Protein AF-A0A2D4SEZ4-F1 (afdb_monomer_lite)

Secondary structure (DSSP, 8-state):
------------TTSPP-B-SEEEEEEE-TTHHHHHHHHHTT--TTS-EEEEEEE---TTS-TTHHHHHHTT-SS-EEE--TT-B-BTTEEEEPPTTSEEEEETTEEEEE-PPPBTTBSS-HHHHHHHHHHHHGGGEEEEE-S-SS-TTHHHHHHHHHTT-EEEEE-TTT-SS-HHHHHHHHH---SEEE-HHHHHHHHHHHHHTSPPSPPP----HHHHHHHHHHH--TTHHHHHHHHSEEEEEE-TTT--EEEEE--SSS-EEEETTS-EE-HHHHHHHHHHHHHHHHHHHHHHHHHHHHHHHHHHHHHHHH-TT----HHHHHHHHHHHHHHHHHHHHHHH---TT---PPP-------

pLDDT: mean 85.9, std 16.84, range [29.47, 98.75]

Sequence (362 aa):
MHCRGIFIVNRSTDEPPEQAAALAIIGGSAGALPAARQITRHLRPGMGLAVVIIAHLSSRSSSTLDKYVSRDSGLPAAFATDGQTLEADHIYIAPPDLHLLFDAGRIRLNSGPRINYSRPSIDVAMRSGAVHFGPRTVGILLSGMLDDGAAGVESIQACGGKTIIQDPEEAPYPAMPLSAINAITPDHVADVENIGALLLEIVEAFPAGPITVDVPQALQLEAALDRTLENAQSRLDQLGARTSLACPDCGGPLWEIPRDGENGYRCHIGHAYSASRLLESQWDEIEKSLWVALRSLEEKSRLLQRLAKEEASRRPNSPLTSFETKAREAEAHTQQLRTLLSKMVFEPGQEAEPPVQSPEST

Radius of gyration: 27.22 Å; chains: 1; bounding box: 67×63×106 Å

Structure (mmCIF, N/CA/C/O backbone):
data_AF-A0A2D4SEZ4-F1
#
_entry.id   AF-A0A2D4SEZ4-F1
#
loop_
_atom_site.group_PDB
_atom_site.id
_atom_site.type_symbol
_atom_site.label_atom_id
_atom_site.label_alt_id
_atom_site.label_comp_id
_atom_site.label_asym_id
_atom_site.label_entity_id
_atom_site.label_seq_id
_atom_site.pdbx_PDB_ins_code
_atom_site.Cartn_x
_atom_site.Cartn_y
_atom_site.Cartn_z
_atom_site.occupancy
_atom_site.B_iso_or_equiv
_atom_site.auth_seq_id
_atom_site.auth_comp_id
_atom_site.auth_asym_id
_atom_site.auth_atom_id
_atom_site.pdbx_PDB_model_num
ATOM 1 N N . MET A 1 1 ? -16.979 16.849 55.861 1.00 37.50 1 MET A N 1
ATOM 2 C CA . MET A 1 1 ? -16.157 16.923 54.636 1.00 37.50 1 MET A CA 1
ATOM 3 C C . MET A 1 1 ? -15.448 15.586 54.473 1.00 37.50 1 MET A C 1
ATOM 5 O O . MET A 1 1 ? -14.509 15.327 55.207 1.00 37.50 1 MET A O 1
ATOM 9 N N . HIS A 1 2 ? -15.965 14.697 53.622 1.00 33.34 2 HIS A N 1
ATOM 10 C CA . HIS A 1 2 ? -15.373 13.382 53.348 1.00 33.34 2 HIS A CA 1
ATOM 11 C C . HIS A 1 2 ? -14.837 13.392 51.913 1.00 33.34 2 HIS A C 1
ATOM 13 O O . HIS A 1 2 ? -15.619 13.318 50.967 1.00 33.34 2 HIS A O 1
ATOM 19 N N . CYS A 1 3 ? -13.517 13.515 51.757 1.00 29.67 3 CYS A N 1
ATOM 20 C CA . CYS A 1 3 ? -12.840 13.283 50.483 1.00 29.67 3 CYS A CA 1
ATOM 21 C C . CYS A 1 3 ? -12.896 11.787 50.160 1.00 29.67 3 CYS A C 1
ATOM 23 O O . CYS A 1 3 ? -12.277 10.979 50.851 1.00 29.67 3 CYS A O 1
ATOM 25 N N . ARG A 1 4 ? -13.629 11.414 49.108 1.00 36.25 4 ARG A N 1
ATOM 26 C CA . ARG A 1 4 ? -13.485 10.105 48.464 1.00 36.25 4 ARG A CA 1
ATOM 27 C C . ARG A 1 4 ? -12.267 10.173 47.548 1.00 36.25 4 ARG A C 1
ATOM 29 O O . ARG A 1 4 ? -12.301 10.859 46.532 1.00 36.25 4 ARG A O 1
ATOM 36 N N . GLY A 1 5 ? -11.190 9.507 47.955 1.00 30.61 5 GLY A N 1
ATOM 37 C CA . GLY A 1 5 ? -10.006 9.314 47.128 1.00 30.61 5 GLY A CA 1
ATOM 38 C C . GLY A 1 5 ? -10.343 8.467 45.904 1.00 30.61 5 GLY A C 1
ATOM 39 O O . GLY A 1 5 ? -10.950 7.404 46.022 1.00 30.61 5 GLY A O 1
ATOM 40 N N . ILE A 1 6 ? -9.959 8.969 44.735 1.00 36.16 6 ILE A N 1
ATOM 41 C CA . ILE A 1 6 ? -9.929 8.231 43.475 1.00 36.16 6 ILE A CA 1
ATOM 42 C C . ILE A 1 6 ? -8.825 7.177 43.614 1.00 36.16 6 ILE A C 1
ATOM 44 O O . ILE A 1 6 ? -7.654 7.521 43.768 1.00 36.16 6 ILE A O 1
ATOM 48 N N . PHE A 1 7 ? -9.197 5.898 43.610 1.00 30.50 7 PHE A N 1
ATOM 49 C CA . PHE A 1 7 ? -8.240 4.800 43.504 1.00 30.50 7 PHE A CA 1
ATOM 50 C C . PHE A 1 7 ? -7.709 4.768 42.068 1.00 30.50 7 PHE A C 1
ATOM 52 O O . PHE A 1 7 ? -8.388 4.299 41.159 1.00 30.50 7 PHE A O 1
ATOM 59 N N . ILE A 1 8 ? -6.495 5.277 41.866 1.00 37.44 8 ILE A N 1
ATOM 60 C CA . ILE A 1 8 ? -5.699 4.960 40.680 1.00 37.44 8 ILE A CA 1
ATOM 61 C C . ILE A 1 8 ? -5.154 3.552 40.915 1.00 37.44 8 ILE A C 1
ATOM 63 O O . ILE A 1 8 ? -4.276 3.348 41.753 1.00 37.44 8 ILE A O 1
ATOM 67 N N . VAL A 1 9 ? -5.723 2.564 40.228 1.00 38.91 9 VAL A N 1
ATOM 68 C CA . VAL A 1 9 ? -5.178 1.206 40.215 1.00 38.91 9 VAL A CA 1
ATOM 69 C C . VAL A 1 9 ? -3.931 1.243 39.331 1.00 38.91 9 VAL A C 1
ATOM 71 O O . VAL A 1 9 ? -4.036 1.323 38.111 1.00 38.91 9 VAL A O 1
ATOM 74 N N . ASN A 1 10 ? -2.746 1.239 39.943 1.00 34.53 10 ASN A N 1
ATOM 75 C CA . ASN A 1 10 ? -1.497 0.982 39.227 1.00 34.53 10 ASN A CA 1
ATOM 76 C C . ASN A 1 10 ? -1.553 -0.459 38.694 1.00 34.53 10 ASN A C 1
ATOM 78 O O . ASN A 1 10 ? -1.463 -1.395 39.490 1.00 34.53 10 ASN A O 1
ATOM 82 N N . ARG A 1 11 ? -1.719 -0.646 37.376 1.00 43.09 11 ARG A N 1
ATOM 83 C CA . ARG A 1 11 ? -1.526 -1.959 36.738 1.00 43.09 11 ARG A CA 1
ATOM 84 C C . ARG A 1 11 ? -0.065 -2.379 36.946 1.00 43.09 11 ARG A C 1
ATOM 86 O O . ARG A 1 11 ? 0.850 -1.605 36.669 1.00 43.09 11 ARG A O 1
ATOM 93 N N . SER A 1 12 ? 0.151 -3.576 37.488 1.00 37.88 12 SER A N 1
ATOM 94 C CA . SER A 1 12 ? 1.482 -4.168 37.644 1.00 37.88 12 SER A CA 1
ATOM 95 C C . SER A 1 12 ? 2.074 -4.513 36.280 1.00 37.88 12 SER A C 1
ATOM 97 O O . SER A 1 12 ? 1.371 -5.050 35.431 1.00 37.88 12 SER A O 1
ATOM 99 N N . THR A 1 13 ? 3.374 -4.294 36.098 1.00 47.44 13 THR A N 1
ATOM 100 C CA . THR A 1 13 ? 4.155 -4.578 34.877 1.00 47.44 13 THR A CA 1
ATOM 101 C C . THR A 1 13 ? 4.305 -6.072 34.523 1.00 47.44 13 THR A C 1
ATOM 103 O O . THR A 1 13 ? 5.152 -6.407 33.704 1.00 47.44 13 THR A O 1
ATOM 106 N N . ASP A 1 14 ? 3.518 -6.956 35.145 1.00 47.16 14 ASP A N 1
ATOM 107 C CA . ASP A 1 14 ? 3.587 -8.424 35.027 1.00 47.16 14 ASP A CA 1
ATOM 108 C C . ASP A 1 14 ? 2.326 -9.052 34.392 1.00 47.16 14 ASP A C 1
ATOM 110 O O . ASP A 1 14 ? 2.281 -10.267 34.192 1.00 47.16 14 ASP A O 1
ATOM 114 N N . GLU A 1 15 ? 1.291 -8.267 34.062 1.00 49.09 15 GLU A N 1
ATOM 115 C CA . GLU A 1 15 ? 0.165 -8.785 33.273 1.00 49.09 15 GLU A CA 1
ATOM 116 C C . GLU A 1 15 ? 0.558 -8.867 31.787 1.00 49.09 15 GLU A C 1
ATOM 118 O O . GLU A 1 15 ? 1.164 -7.925 31.266 1.00 49.09 15 GLU A O 1
ATOM 123 N N . PRO A 1 16 ? 0.250 -9.980 31.088 1.00 55.19 16 PRO A N 1
ATOM 124 C CA . PRO A 1 16 ? 0.534 -10.096 29.664 1.00 55.19 16 PRO A CA 1
ATOM 125 C C . PRO A 1 16 ? -0.173 -8.964 28.905 1.00 55.19 16 PRO A C 1
ATOM 127 O O . PRO A 1 16 ? -1.295 -8.604 29.274 1.00 55.19 16 PRO A O 1
ATOM 130 N N . PRO A 1 17 ? 0.458 -8.402 27.861 1.00 64.38 17 PRO A N 1
ATOM 131 C CA . PRO A 1 17 ? -0.086 -7.246 27.168 1.00 64.38 17 PRO A CA 1
ATOM 132 C C . PRO A 1 17 ? -1.493 -7.535 26.637 1.00 64.38 17 PRO A C 1
ATOM 134 O O . PRO A 1 17 ? -1.744 -8.574 26.018 1.00 64.38 17 PRO A O 1
ATOM 137 N N . GLU A 1 18 ? -2.412 -6.610 26.912 1.00 82.50 18 GLU A N 1
ATOM 138 C CA . GLU A 1 18 ? -3.811 -6.703 26.506 1.00 82.50 18 GLU A CA 1
ATOM 139 C C . GLU A 1 18 ? -3.891 -6.605 24.976 1.00 82.50 18 GLU A C 1
ATOM 141 O O . GLU A 1 18 ? -3.503 -5.600 24.378 1.00 82.50 18 GLU A O 1
ATOM 146 N N . GLN A 1 19 ? -4.346 -7.677 24.327 1.00 85.06 19 GLN A N 1
ATOM 147 C CA . GLN A 1 19 ? -4.483 -7.719 22.874 1.00 85.06 19 GLN A CA 1
ATOM 148 C C . GLN A 1 19 ? -5.571 -6.740 22.418 1.00 85.06 19 GLN A C 1
ATOM 150 O O . GLN A 1 19 ? -6.635 -6.656 23.032 1.00 85.06 19 GLN A O 1
ATOM 155 N N . ALA A 1 20 ? -5.316 -6.017 21.328 1.00 87.69 20 ALA A N 1
ATOM 156 C CA . ALA A 1 20 ? -6.253 -5.034 20.805 1.00 87.69 20 ALA A CA 1
ATOM 157 C C . ALA A 1 20 ? -7.590 -5.679 20.416 1.00 87.69 20 ALA A C 1
ATOM 159 O O . ALA A 1 20 ? -7.634 -6.680 19.697 1.00 87.69 20 ALA A O 1
ATOM 160 N N . ALA A 1 21 ? -8.689 -5.076 20.867 1.00 88.25 21 ALA A N 1
ATOM 161 C CA . ALA A 1 21 ? -10.039 -5.505 20.525 1.00 88.25 21 ALA A CA 1
ATOM 162 C C . ALA A 1 21 ? -10.494 -4.944 19.171 1.00 88.25 21 ALA A C 1
ATOM 164 O O . ALA A 1 21 ? -11.387 -5.525 18.552 1.00 88.25 21 ALA A O 1
ATOM 165 N N . ALA A 1 22 ? -9.893 -3.833 18.735 1.00 93.88 22 ALA A N 1
ATOM 166 C CA . ALA A 1 22 ? -10.179 -3.137 17.488 1.00 93.88 22 ALA A CA 1
ATOM 167 C C . ALA A 1 22 ? -8.904 -2.595 16.828 1.00 93.88 22 ALA A C 1
ATOM 169 O O . ALA A 1 22 ? -7.868 -2.436 17.480 1.00 93.88 22 ALA A O 1
ATOM 170 N N . LEU A 1 23 ? -9.003 -2.279 15.537 1.00 96.69 23 LEU A N 1
ATOM 171 C CA . LEU A 1 23 ? -7.877 -1.865 14.710 1.00 96.69 23 LEU A CA 1
ATOM 172 C C . LEU A 1 23 ? -8.246 -0.660 13.837 1.00 96.69 23 LEU A C 1
ATOM 174 O O . LEU A 1 23 ? -9.205 -0.713 13.073 1.00 96.69 23 LEU A O 1
ATOM 178 N N . ALA A 1 24 ? -7.446 0.402 13.899 1.00 98.25 24 ALA A N 1
ATOM 179 C CA . ALA A 1 24 ? -7.474 1.493 12.930 1.00 98.25 24 ALA A CA 1
ATOM 180 C C . ALA A 1 24 ? -6.219 1.446 12.055 1.00 98.25 24 ALA A C 1
ATOM 182 O O . ALA A 1 24 ? -5.106 1.364 12.570 1.00 98.25 24 ALA A O 1
ATOM 183 N N . ILE A 1 25 ? -6.386 1.516 10.738 1.00 98.62 25 ILE A N 1
ATOM 184 C CA . ILE A 1 25 ? -5.291 1.496 9.766 1.00 98.62 25 ILE A CA 1
ATOM 185 C C . ILE A 1 25 ? -5.296 2.828 9.030 1.00 98.62 25 ILE A C 1
ATOM 187 O O . ILE A 1 25 ? -6.217 3.114 8.275 1.00 98.62 25 ILE A O 1
ATOM 191 N N . ILE A 1 26 ? -4.261 3.631 9.252 1.00 98.44 26 ILE A N 1
ATOM 192 C CA . ILE A 1 26 ? -4.032 4.917 8.602 1.00 98.44 26 ILE A CA 1
ATOM 193 C C . ILE A 1 26 ? -3.043 4.699 7.458 1.00 98.44 26 ILE A C 1
ATOM 195 O O . ILE A 1 26 ? -1.862 4.442 7.693 1.00 98.44 26 ILE A O 1
ATOM 199 N N . GLY A 1 27 ? -3.526 4.790 6.224 1.00 97.50 27 GLY A N 1
ATOM 200 C CA . GLY A 1 27 ? -2.729 4.696 5.007 1.00 97.50 27 GLY A CA 1
ATOM 201 C C . GLY A 1 27 ? -2.522 6.057 4.354 1.00 97.50 27 GLY A C 1
ATOM 202 O O . GLY A 1 27 ? -3.434 6.879 4.325 1.00 97.50 27 GLY A O 1
ATOM 203 N N . GLY A 1 28 ? -1.336 6.298 3.805 1.00 95.12 28 GLY A N 1
ATOM 204 C CA . GLY A 1 28 ? -1.105 7.440 2.926 1.00 95.12 28 GLY A CA 1
ATOM 205 C C . GLY A 1 28 ? 0.310 7.491 2.353 1.00 95.12 28 GLY A C 1
ATOM 206 O O . GLY A 1 28 ? 1.155 6.638 2.628 1.00 95.12 28 GLY A O 1
ATOM 207 N N . SER A 1 29 ? 0.591 8.512 1.550 1.00 91.31 29 SER A N 1
ATOM 208 C CA . SER A 1 29 ? 1.880 8.669 0.869 1.00 91.31 29 SER A CA 1
ATOM 209 C C . SER A 1 29 ? 2.375 10.114 0.994 1.00 91.31 29 SER A C 1
ATOM 211 O O . SER A 1 29 ? 2.558 10.622 2.106 1.00 91.31 29 SER A O 1
ATOM 213 N N . ALA A 1 30 ? 2.613 10.796 -0.125 1.00 88.12 30 ALA A N 1
ATOM 214 C CA . ALA A 1 30 ? 2.992 12.199 -0.146 1.00 88.12 30 ALA A CA 1
ATOM 215 C C . ALA A 1 30 ? 1.970 13.064 0.621 1.00 88.12 30 ALA A C 1
ATOM 217 O O . ALA A 1 30 ? 0.777 13.063 0.328 1.00 88.12 30 ALA A O 1
ATOM 218 N N . GLY A 1 31 ? 2.449 13.790 1.636 1.00 88.56 31 GLY A N 1
ATOM 219 C CA . GLY A 1 31 ? 1.624 14.662 2.480 1.00 88.56 31 GLY A CA 1
ATOM 220 C C . GLY A 1 31 ? 0.875 13.980 3.634 1.00 88.56 31 GLY A C 1
ATOM 221 O O . GLY A 1 31 ? 0.345 14.686 4.485 1.00 88.56 31 GLY A O 1
ATOM 222 N N . ALA A 1 32 ? 0.882 12.646 3.742 1.00 92.88 32 ALA A N 1
ATOM 223 C CA . ALA A 1 32 ? 0.082 11.935 4.748 1.00 92.88 32 ALA A CA 1
ATOM 224 C C . ALA A 1 32 ? 0.605 12.047 6.184 1.00 92.88 32 ALA A C 1
ATOM 226 O O . ALA A 1 32 ? -0.167 12.015 7.138 1.00 92.88 32 ALA A O 1
ATOM 227 N N . LEU A 1 33 ? 1.923 12.138 6.375 1.00 91.81 33 LEU A N 1
ATOM 228 C CA . LEU A 1 33 ? 2.512 12.015 7.709 1.00 91.81 33 LEU A CA 1
ATOM 229 C C . LEU A 1 33 ? 2.088 13.134 8.691 1.00 91.81 33 LEU A C 1
ATOM 231 O O . LEU A 1 33 ? 1.741 12.811 9.831 1.00 91.81 33 LEU A O 1
ATOM 235 N N . PRO A 1 34 ? 2.083 14.428 8.309 1.00 92.56 34 PRO A N 1
ATOM 236 C CA . PRO A 1 34 ? 1.537 15.480 9.166 1.00 92.56 34 PRO A CA 1
ATOM 237 C C . PRO A 1 34 ? 0.073 15.229 9.551 1.00 92.56 34 PRO A C 1
ATOM 239 O O . PRO A 1 34 ? -0.283 15.404 10.717 1.00 92.56 34 PRO A O 1
ATOM 242 N N . ALA A 1 35 ? -0.737 14.750 8.602 1.00 94.69 35 ALA A N 1
ATOM 243 C CA . ALA A 1 35 ? -2.143 14.433 8.819 1.00 94.69 35 ALA A CA 1
ATOM 244 C C . ALA A 1 35 ? -2.332 13.257 9.788 1.00 94.69 35 ALA A C 1
ATOM 246 O O . ALA A 1 35 ? -3.038 13.381 10.789 1.00 94.69 35 ALA A O 1
ATOM 247 N N . ALA A 1 36 ? -1.607 12.154 9.579 1.00 95.12 36 ALA A N 1
ATOM 248 C CA . ALA A 1 36 ? -1.601 11.010 10.489 1.00 95.12 36 ALA A CA 1
ATOM 249 C C . ALA A 1 36 ? -1.221 11.434 11.916 1.00 95.12 36 ALA A C 1
ATOM 251 O O . ALA A 1 36 ? -1.881 11.057 12.884 1.00 95.12 36 ALA A O 1
ATOM 252 N N . ARG A 1 37 ? -0.200 12.289 12.062 1.00 93.75 37 ARG A N 1
ATOM 253 C CA . ARG A 1 37 ? 0.194 12.820 13.372 1.00 93.75 37 ARG A CA 1
ATOM 254 C C . ARG A 1 37 ? -0.916 13.651 14.014 1.00 93.75 37 ARG A C 1
ATOM 256 O O . ARG A 1 37 ? -1.159 13.490 15.207 1.00 93.75 37 ARG A O 1
ATOM 263 N N . GLN A 1 38 ? -1.601 14.508 13.259 1.00 94.94 38 GLN A N 1
ATOM 264 C CA . GLN A 1 38 ? -2.725 15.299 13.769 1.00 94.94 38 GLN A CA 1
ATOM 265 C C . GLN A 1 38 ? -3.876 14.418 14.268 1.00 94.94 38 GLN A C 1
ATOM 267 O O . GLN A 1 38 ? -4.396 14.661 15.357 1.00 94.94 38 GLN A O 1
ATOM 272 N N . ILE A 1 39 ? -4.200 13.349 13.542 1.00 96.00 39 ILE A N 1
ATOM 273 C CA . ILE A 1 39 ? -5.202 12.358 13.954 1.00 96.00 39 ILE A CA 1
ATOM 274 C C . ILE A 1 39 ? -4.784 11.701 15.276 1.00 96.00 39 ILE A C 1
ATOM 276 O O . ILE A 1 39 ? -5.560 11.686 16.232 1.00 96.00 39 ILE A O 1
ATOM 280 N N . THR A 1 40 ? -3.527 11.250 15.386 1.00 95.12 40 THR A N 1
ATOM 281 C CA . THR A 1 40 ? -3.036 10.529 16.579 1.00 95.12 40 THR A CA 1
ATOM 282 C C . THR A 1 40 ? -3.039 11.346 17.878 1.00 95.12 40 THR A C 1
ATOM 284 O O . THR A 1 40 ? -2.986 10.764 18.962 1.00 95.12 40 THR A O 1
ATOM 287 N N . ARG A 1 41 ? -3.149 12.681 17.802 1.00 94.88 41 ARG A N 1
ATOM 288 C CA . ARG A 1 41 ? -3.287 13.567 18.977 1.00 94.88 41 ARG A CA 1
ATOM 289 C C . ARG A 1 41 ? -4.591 13.356 19.749 1.00 94.88 41 ARG A C 1
ATOM 291 O O . ARG A 1 41 ? -4.654 13.698 20.923 1.00 94.88 41 ARG A O 1
ATOM 298 N N . HIS A 1 42 ? -5.616 12.811 19.098 1.00 94.38 42 HIS A N 1
ATOM 299 C CA . HIS A 1 42 ? -6.923 12.553 19.709 1.00 94.38 42 HIS A CA 1
ATOM 300 C C . HIS A 1 42 ? -6.976 11.216 20.461 1.00 94.38 42 HIS A C 1
ATOM 302 O O . HIS A 1 42 ? -7.904 10.970 21.231 1.00 94.38 42 HIS A O 1
ATOM 308 N N . LEU A 1 43 ? -5.991 10.343 20.240 1.00 94.38 43 LEU A N 1
ATOM 309 C CA . LEU A 1 43 ? -5.941 9.025 20.861 1.00 94.38 43 LEU A CA 1
ATOM 310 C C . LEU A 1 43 ? -5.664 9.146 22.359 1.00 94.38 43 LEU A C 1
ATOM 312 O O . LEU A 1 43 ? -4.974 10.063 22.798 1.00 94.38 43 LEU A O 1
ATOM 316 N N . ARG A 1 44 ? -6.187 8.206 23.146 1.00 93.19 44 ARG A N 1
ATOM 317 C CA . ARG A 1 44 ? -6.030 8.168 24.604 1.00 93.19 44 ARG A CA 1
ATOM 318 C C . ARG A 1 44 ? -5.977 6.720 25.101 1.00 93.19 44 ARG A C 1
ATOM 320 O O . ARG A 1 44 ? -6.578 5.863 24.459 1.00 93.19 44 ARG A O 1
ATOM 327 N N . PRO A 1 45 ? -5.311 6.429 26.230 1.00 92.06 45 PRO A N 1
ATOM 328 C CA . PRO A 1 45 ? -5.316 5.086 26.806 1.00 92.06 45 PRO A CA 1
ATOM 329 C C . PRO A 1 45 ? -6.720 4.623 27.223 1.00 92.06 45 PRO A C 1
ATOM 331 O O . PRO A 1 45 ? -7.571 5.444 27.579 1.00 92.06 45 PRO A O 1
ATOM 334 N N . GLY A 1 46 ? -6.937 3.308 27.254 1.00 90.19 46 GLY A N 1
ATOM 335 C CA . GLY A 1 46 ? -8.192 2.672 27.654 1.00 90.19 46 GLY A CA 1
ATOM 336 C C . GLY A 1 46 ? -9.219 2.533 26.530 1.00 90.19 46 GLY A C 1
ATOM 337 O O . GLY A 1 46 ? -10.393 2.316 26.822 1.00 90.19 46 GLY A O 1
ATOM 338 N N . MET A 1 47 ? -8.811 2.674 25.266 1.00 90.00 47 MET A N 1
ATOM 339 C CA . MET A 1 47 ? -9.699 2.525 24.109 1.00 90.00 47 MET A CA 1
ATOM 340 C C . MET A 1 47 ? -9.796 1.075 23.627 1.00 90.00 47 MET A C 1
ATOM 342 O O . MET A 1 47 ? -10.730 0.737 22.903 1.00 90.00 47 MET A O 1
ATOM 346 N N . GLY A 1 48 ? -8.824 0.221 23.970 1.00 91.69 48 GLY A N 1
ATOM 347 C CA . GLY A 1 48 ? -8.761 -1.140 23.423 1.00 91.69 48 GLY A CA 1
ATOM 348 C C . GLY A 1 48 ? -8.410 -1.174 21.927 1.00 91.69 48 GLY A C 1
ATOM 349 O O . GLY A 1 48 ? -8.595 -2.204 21.273 1.00 91.69 48 GLY A O 1
ATOM 350 N N . LEU A 1 49 ? -7.933 -0.049 21.381 1.00 94.94 49 LEU A N 1
ATOM 351 C CA . LEU A 1 49 ? -7.660 0.178 19.962 1.00 94.94 49 LEU A CA 1
ATOM 352 C C . LEU A 1 49 ? -6.159 0.082 19.688 1.00 94.94 49 LEU A C 1
ATOM 354 O O . LEU A 1 49 ? -5.377 0.778 20.331 1.00 94.94 49 LEU A O 1
ATOM 358 N N . ALA A 1 50 ? -5.767 -0.696 18.683 1.00 96.81 50 ALA A N 1
ATOM 359 C CA . ALA A 1 50 ? -4.462 -0.538 18.048 1.00 96.81 50 ALA A CA 1
ATOM 360 C C . ALA A 1 50 ? -4.580 0.370 16.823 1.00 96.81 50 ALA A C 1
ATOM 362 O O . ALA A 1 50 ? -5.525 0.254 16.041 1.00 96.81 50 ALA A O 1
ATOM 363 N N . VAL A 1 51 ? -3.597 1.243 16.624 1.00 97.94 51 VAL A N 1
ATOM 364 C CA . VAL A 1 51 ? -3.498 2.089 15.432 1.00 97.94 51 VAL A CA 1
ATOM 365 C C . VAL A 1 51 ? -2.279 1.671 14.629 1.00 97.94 51 VAL A C 1
ATOM 367 O O . VAL A 1 51 ? -1.195 1.503 15.176 1.00 97.94 51 VAL A O 1
ATOM 370 N N . VAL A 1 52 ? -2.434 1.510 13.322 1.00 97.94 52 VAL A N 1
ATOM 371 C CA . VAL A 1 52 ? -1.353 1.123 12.417 1.00 97.94 52 VAL A CA 1
ATOM 372 C C . VAL A 1 52 ? -1.207 2.172 11.333 1.00 97.94 52 VAL A C 1
ATOM 374 O O . VAL A 1 52 ? -2.173 2.498 10.657 1.00 97.94 52 VAL A O 1
ATOM 377 N N . ILE A 1 53 ? -0.001 2.703 11.163 1.00 97.00 53 ILE A N 1
ATOM 378 C CA . ILE A 1 53 ? 0.328 3.719 10.168 1.00 97.00 53 ILE A CA 1
ATOM 379 C C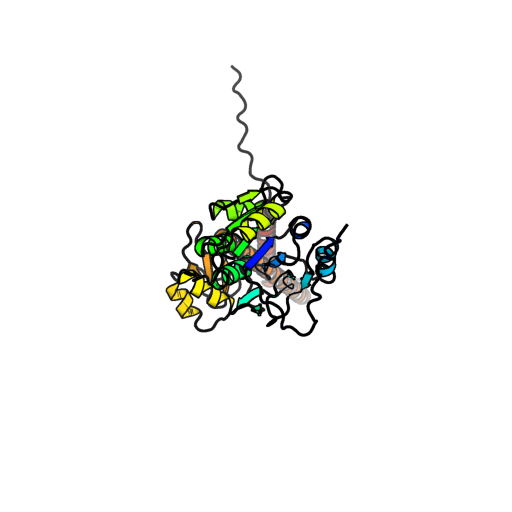 . ILE A 1 53 ? 1.157 3.073 9.060 1.00 97.00 53 ILE A C 1
ATOM 381 O O . ILE A 1 53 ? 2.261 2.572 9.297 1.00 97.00 53 ILE A O 1
ATOM 385 N N . ILE A 1 54 ? 0.632 3.131 7.841 1.00 95.31 54 ILE A N 1
ATOM 386 C CA . ILE A 1 54 ? 1.306 2.723 6.614 1.00 95.31 54 ILE A CA 1
ATOM 387 C C . ILE A 1 54 ? 1.585 3.983 5.797 1.00 95.31 54 ILE A C 1
ATOM 389 O O . ILE A 1 54 ? 0.669 4.601 5.262 1.00 95.31 54 ILE A O 1
ATOM 393 N N . ALA A 1 55 ? 2.857 4.368 5.710 1.00 89.69 55 ALA A N 1
ATOM 394 C CA . ALA A 1 55 ? 3.289 5.511 4.917 1.00 89.69 55 ALA A CA 1
ATOM 395 C C . ALA A 1 55 ? 4.347 5.085 3.895 1.00 89.69 55 ALA A C 1
ATOM 397 O O . ALA A 1 55 ? 5.311 4.397 4.246 1.00 89.69 55 ALA A O 1
ATOM 398 N N . HIS A 1 56 ? 4.209 5.520 2.640 1.00 85.62 56 HIS A N 1
ATOM 399 C CA . HIS A 1 56 ? 5.254 5.331 1.625 1.00 85.62 56 HIS A CA 1
ATOM 400 C C . HIS A 1 56 ? 6.422 6.285 1.890 1.00 85.62 56 HIS A C 1
ATOM 402 O O . HIS A 1 56 ? 6.454 7.429 1.440 1.00 85.62 56 HIS A O 1
ATOM 408 N N . LEU A 1 57 ? 7.389 5.821 2.672 1.00 71.44 57 LEU A N 1
ATOM 409 C CA . LEU A 1 57 ? 8.543 6.616 3.081 1.00 71.44 57 LEU A CA 1
ATOM 410 C C . LEU A 1 57 ? 9.766 6.273 2.238 1.00 71.44 57 LEU A C 1
ATOM 412 O O . LEU A 1 57 ? 10.027 5.112 1.924 1.00 71.44 57 LEU A O 1
ATOM 416 N N . SER A 1 58 ? 10.600 7.277 1.961 1.00 64.38 58 SER A N 1
ATOM 417 C CA . SER A 1 58 ? 11.944 7.009 1.448 1.00 64.38 58 SER A CA 1
ATOM 418 C C . SER A 1 58 ? 12.774 6.291 2.524 1.00 64.38 58 SER A C 1
ATOM 420 O O . SER A 1 58 ? 12.746 6.668 3.700 1.00 64.38 58 SER A O 1
ATOM 422 N N . SER A 1 59 ? 13.564 5.288 2.135 1.00 55.19 59 SER A N 1
ATOM 423 C CA . SER A 1 59 ? 14.369 4.451 3.048 1.00 55.19 59 SER A CA 1
ATOM 424 C C . SER A 1 59 ? 15.360 5.223 3.936 1.00 55.19 59 SER A C 1
ATOM 426 O O . SER A 1 59 ? 15.872 4.678 4.909 1.00 55.19 59 SER A O 1
ATOM 428 N N . ARG A 1 60 ? 15.620 6.504 3.636 1.00 53.53 60 ARG A N 1
ATOM 429 C CA . ARG A 1 60 ? 16.502 7.400 4.404 1.00 53.53 60 ARG A CA 1
ATOM 430 C C . ARG A 1 60 ? 15.795 8.193 5.511 1.00 53.53 60 ARG A C 1
ATOM 432 O O . ARG A 1 60 ? 16.475 8.829 6.307 1.00 53.53 60 ARG A O 1
ATOM 439 N N . SER A 1 61 ? 14.463 8.178 5.560 1.00 57.03 61 SER A N 1
ATOM 440 C CA . SER A 1 61 ? 13.652 9.044 6.438 1.00 57.03 61 SER A CA 1
ATOM 441 C C . SER A 1 61 ? 13.091 8.354 7.692 1.00 57.03 61 SER A C 1
ATOM 443 O O . SER A 1 61 ? 12.360 8.973 8.458 1.00 57.03 61 SER A O 1
ATOM 445 N N . SER A 1 62 ? 13.429 7.081 7.926 1.00 60.78 62 SER A N 1
ATOM 446 C CA . SER A 1 62 ? 12.677 6.210 8.838 1.00 60.78 62 SER A CA 1
ATOM 447 C C . SER A 1 62 ? 13.109 6.227 10.310 1.00 60.78 62 SER A C 1
ATOM 449 O O . SER A 1 62 ? 12.276 5.971 11.166 1.00 60.78 62 SER A O 1
ATOM 451 N N . SER A 1 63 ? 14.359 6.536 10.669 1.00 65.69 63 SER A N 1
ATOM 452 C CA . SER A 1 63 ? 14.883 6.192 12.012 1.00 65.69 63 SER A CA 1
ATOM 453 C C . SER A 1 63 ? 14.321 6.989 13.202 1.00 65.69 63 SER A C 1
ATOM 455 O O . SER A 1 63 ? 14.650 6.680 14.348 1.00 65.69 63 SER A O 1
ATOM 457 N N . THR A 1 64 ? 13.512 8.023 12.962 1.00 80.62 64 THR A N 1
ATOM 458 C CA . THR A 1 64 ? 12.932 8.878 14.015 1.00 80.62 64 THR A CA 1
ATOM 459 C C . THR A 1 64 ? 11.430 9.095 13.867 1.00 80.62 64 THR A C 1
ATOM 461 O O . THR A 1 64 ? 10.858 9.949 14.551 1.00 80.62 64 THR A O 1
ATOM 464 N N . LEU A 1 65 ? 10.783 8.355 12.967 1.00 85.19 65 LEU A N 1
ATOM 465 C CA . LEU A 1 65 ? 9.374 8.558 12.664 1.00 85.19 65 LEU A CA 1
ATOM 466 C C . LEU A 1 65 ? 8.458 8.178 13.832 1.00 85.19 65 LEU A C 1
ATOM 468 O O . LEU A 1 65 ? 7.531 8.910 14.168 1.00 85.19 65 LEU A O 1
ATOM 472 N N . ASP A 1 66 ? 8.769 7.065 14.480 1.00 84.50 66 ASP A N 1
ATOM 473 C CA . ASP A 1 66 ? 8.178 6.616 15.738 1.00 84.50 66 ASP A CA 1
ATOM 474 C C . ASP A 1 66 ? 8.205 7.717 16.807 1.00 84.50 66 ASP A C 1
ATOM 476 O O . ASP A 1 66 ? 7.183 8.022 17.421 1.00 84.50 66 ASP A O 1
ATOM 480 N N . LYS A 1 67 ? 9.343 8.401 16.964 1.00 87.81 67 LYS A N 1
ATOM 481 C CA . LYS A 1 67 ? 9.500 9.527 17.897 1.00 87.81 67 LYS A CA 1
ATOM 482 C C . LYS A 1 67 ? 8.704 10.752 17.458 1.00 87.81 67 LYS A C 1
ATOM 484 O O . LYS A 1 67 ? 8.161 11.460 18.301 1.00 87.81 67 LYS A O 1
ATOM 489 N N . TYR A 1 68 ? 8.648 11.022 16.154 1.00 88.75 68 TYR A N 1
ATOM 490 C CA . TYR A 1 68 ? 7.885 12.138 15.597 1.00 88.75 68 TYR A CA 1
ATOM 491 C C . TYR A 1 68 ? 6.381 11.988 15.861 1.00 88.75 68 TYR A C 1
ATOM 493 O O . TYR A 1 68 ? 5.743 12.955 16.290 1.00 88.75 68 TYR A O 1
ATOM 501 N N . VAL A 1 69 ? 5.842 10.782 15.657 1.00 89.25 69 VAL A N 1
ATOM 502 C CA . VAL A 1 69 ? 4.441 10.450 15.950 1.00 89.25 69 VAL A CA 1
ATOM 503 C C . VAL A 1 69 ? 4.202 10.448 17.463 1.00 89.25 69 VAL A C 1
ATOM 505 O O . VAL A 1 69 ? 3.334 11.184 17.926 1.00 89.25 69 VAL A O 1
ATOM 508 N N . SER A 1 70 ? 5.048 9.750 18.235 1.00 88.50 70 SER A N 1
ATOM 509 C CA . SER A 1 70 ? 4.921 9.622 19.700 1.00 88.50 70 SER A CA 1
ATOM 510 C C . SER A 1 70 ? 4.897 10.954 20.451 1.00 88.50 70 SER A C 1
ATOM 512 O O . SER A 1 70 ? 4.318 11.047 21.526 1.00 88.50 70 SER A O 1
ATOM 514 N N . ARG A 1 71 ? 5.582 11.988 19.941 1.00 87.06 71 ARG A N 1
ATOM 515 C CA . ARG A 1 71 ? 5.796 13.245 20.679 1.00 87.06 71 ARG A CA 1
ATOM 516 C C . ARG A 1 71 ? 4.499 13.970 21.046 1.00 87.06 71 ARG A C 1
ATOM 518 O O . ARG A 1 71 ? 4.462 14.616 22.089 1.00 87.06 71 ARG A O 1
ATOM 525 N N . ASP A 1 72 ? 3.485 13.882 20.189 1.00 83.25 72 ASP A N 1
ATOM 526 C CA . ASP A 1 72 ? 2.211 14.584 20.380 1.00 83.25 72 ASP A CA 1
ATOM 527 C C . ASP A 1 72 ? 1.010 13.623 20.416 1.00 83.25 72 ASP A C 1
ATOM 529 O O . ASP A 1 72 ? -0.118 14.082 20.572 1.00 83.25 72 ASP A O 1
ATOM 533 N N . SER A 1 73 ? 1.211 12.314 20.254 1.00 88.31 73 SER A N 1
ATOM 534 C CA . SER A 1 73 ? 0.130 11.335 20.366 1.00 88.31 73 SER A CA 1
ATOM 535 C C . SER A 1 73 ? -0.191 11.035 21.828 1.00 88.31 73 SER A C 1
ATOM 537 O O . SER A 1 73 ? 0.681 11.076 22.696 1.00 88.31 73 SER A O 1
ATOM 539 N N . GLY A 1 74 ? -1.442 10.669 22.115 1.00 86.38 74 GLY A N 1
ATOM 540 C CA . GLY A 1 74 ? -1.804 10.180 23.451 1.00 86.38 74 GLY A CA 1
ATOM 541 C C . GLY A 1 74 ? -1.431 8.716 23.710 1.00 86.38 74 GLY A C 1
ATOM 542 O O . GLY A 1 74 ? -1.678 8.223 24.807 1.00 86.38 74 GLY A O 1
ATOM 543 N N . LEU A 1 75 ? -0.831 8.034 22.725 1.00 94.06 75 LEU A N 1
ATOM 544 C CA . LEU A 1 75 ? -0.394 6.634 22.778 1.00 94.06 75 LEU A CA 1
ATOM 545 C C . LEU A 1 75 ? 1.074 6.494 22.329 1.00 94.06 75 LEU A C 1
ATOM 547 O O . LEU A 1 75 ? 1.517 7.286 21.492 1.00 94.06 75 LEU A O 1
ATOM 551 N N . PRO A 1 76 ? 1.829 5.497 22.827 1.00 94.38 76 PRO A N 1
ATOM 552 C CA . PRO A 1 76 ? 3.188 5.219 22.362 1.00 94.38 76 PRO A CA 1
ATOM 553 C C . PRO A 1 76 ? 3.204 4.742 20.902 1.00 94.38 76 PRO A C 1
ATOM 555 O O . PRO A 1 76 ? 2.371 3.924 20.509 1.00 94.38 76 PRO A O 1
ATOM 558 N N . ALA A 1 77 ? 4.176 5.214 20.111 1.00 95.06 77 ALA A N 1
ATOM 559 C CA . ALA A 1 77 ? 4.395 4.755 18.741 1.00 95.06 77 ALA A CA 1
ATOM 560 C C . ALA A 1 77 ? 5.744 4.046 18.568 1.00 95.06 77 ALA A C 1
ATOM 562 O O . ALA A 1 77 ? 6.770 4.512 19.065 1.00 95.06 77 ALA A O 1
ATOM 563 N N . ALA A 1 78 ? 5.750 2.945 17.818 1.00 94.44 78 ALA A N 1
ATOM 564 C CA . ALA A 1 78 ? 6.953 2.182 17.494 1.00 94.44 78 ALA A CA 1
ATOM 565 C C . ALA A 1 78 ? 6.874 1.570 16.090 1.00 94.44 78 ALA A C 1
ATOM 567 O O . ALA A 1 78 ? 5.790 1.341 15.551 1.00 94.44 78 ALA A O 1
ATOM 568 N N . PHE A 1 79 ? 8.027 1.259 15.496 1.00 94.44 79 PHE A N 1
ATOM 569 C CA . PHE A 1 79 ? 8.045 0.412 14.305 1.00 94.44 79 PHE A CA 1
ATOM 570 C C . PHE A 1 79 ? 7.556 -0.994 14.636 1.00 94.44 79 PHE A C 1
ATOM 572 O O . PHE A 1 79 ? 7.894 -1.560 15.678 1.00 94.44 79 PHE A O 1
ATOM 579 N N . ALA A 1 80 ? 6.763 -1.560 13.733 1.00 95.31 80 ALA A N 1
ATOM 580 C CA . ALA A 1 80 ? 6.285 -2.917 13.884 1.00 95.31 80 ALA A CA 1
ATOM 581 C C . ALA A 1 80 ? 7.430 -3.936 13.788 1.00 95.31 80 ALA A C 1
ATOM 583 O O . ALA A 1 80 ? 8.337 -3.787 12.967 1.00 95.31 80 ALA A O 1
ATOM 584 N N . THR A 1 81 ? 7.341 -4.998 14.588 1.00 95.69 81 THR A N 1
ATOM 585 C CA . THR A 1 81 ? 8.247 -6.156 14.550 1.00 95.69 81 THR A CA 1
ATOM 586 C C . THR A 1 81 ? 7.459 -7.412 14.183 1.00 95.69 81 THR A C 1
ATOM 588 O O . THR A 1 81 ? 6.321 -7.577 14.623 1.00 95.69 81 THR A O 1
ATOM 591 N N . ASP A 1 82 ? 8.040 -8.307 13.377 1.00 96.56 82 ASP A N 1
ATOM 592 C CA . ASP A 1 82 ? 7.365 -9.553 12.986 1.00 96.56 82 ASP A CA 1
ATOM 593 C C . ASP A 1 82 ? 7.053 -10.430 14.206 1.00 96.56 82 ASP A C 1
ATOM 595 O O . ASP A 1 82 ? 7.882 -10.613 15.098 1.00 96.56 82 ASP A O 1
ATOM 599 N N . GLY A 1 83 ? 5.841 -10.980 14.235 1.00 94.81 83 GLY A N 1
ATOM 600 C CA . GLY A 1 83 ? 5.370 -11.907 15.259 1.00 94.81 83 GLY A CA 1
ATOM 601 C C . GLY A 1 83 ? 4.930 -11.253 16.569 1.00 94.81 83 GLY A C 1
ATOM 602 O O . GLY A 1 83 ? 4.396 -11.961 17.433 1.00 94.81 83 GLY A O 1
ATOM 603 N N . GLN A 1 84 ? 5.106 -9.938 16.731 1.00 95.00 84 GLN A N 1
ATOM 604 C CA . GLN A 1 84 ? 4.696 -9.251 17.954 1.00 95.00 84 GLN A CA 1
ATOM 605 C C . GLN A 1 84 ? 3.170 -9.232 18.101 1.00 95.00 84 GLN A C 1
ATOM 607 O O . GLN A 1 84 ? 2.425 -9.225 17.114 1.00 95.00 84 GLN A O 1
ATOM 612 N N . THR A 1 85 ? 2.706 -9.245 19.348 1.00 95.75 85 THR A N 1
ATOM 613 C CA . THR A 1 85 ? 1.284 -9.086 19.661 1.00 95.75 85 THR A CA 1
ATOM 614 C C . THR A 1 85 ? 0.825 -7.700 19.216 1.00 95.75 85 THR A C 1
ATOM 616 O O . THR A 1 85 ? 1.555 -6.724 19.381 1.00 95.75 85 THR A O 1
ATOM 619 N N . LEU A 1 86 ? -0.372 -7.614 18.634 1.00 95.31 86 LEU A N 1
ATOM 620 C CA . LEU A 1 86 ? -1.018 -6.330 18.401 1.00 95.31 86 LEU A CA 1
ATOM 621 C C . LEU A 1 86 ? -1.662 -5.871 19.714 1.00 95.31 86 LEU A C 1
ATOM 623 O O . LEU A 1 86 ? -2.721 -6.372 20.096 1.00 95.31 86 LEU A O 1
ATOM 627 N N . GLU A 1 87 ? -0.992 -4.979 20.431 1.00 96.12 87 GLU A N 1
ATOM 628 C CA . GLU A 1 87 ? -1.413 -4.527 21.757 1.00 96.12 87 GLU A CA 1
ATOM 629 C C . GLU A 1 87 ? -2.418 -3.379 21.657 1.00 96.12 87 GLU A C 1
ATOM 631 O O . GLU A 1 87 ? -2.337 -2.527 20.766 1.00 96.12 87 GLU A O 1
ATOM 636 N N . ALA A 1 88 ? -3.375 -3.360 22.582 1.00 95.06 88 ALA A N 1
ATOM 637 C CA . ALA A 1 88 ? -4.281 -2.238 22.765 1.00 95.06 88 ALA A CA 1
ATOM 638 C C . ALA A 1 88 ? -3.504 -0.967 23.129 1.00 95.06 88 ALA A C 1
ATOM 640 O O . ALA A 1 88 ? -2.462 -1.026 23.779 1.00 95.06 88 ALA A O 1
ATOM 641 N N . ASP A 1 89 ? -4.046 0.187 22.747 1.00 95.50 89 ASP A N 1
ATOM 642 C CA . ASP A 1 89 ? -3.530 1.506 23.106 1.00 95.50 89 ASP A CA 1
ATOM 643 C C . ASP A 1 89 ? -2.080 1.740 22.630 1.00 95.50 89 ASP A C 1
ATOM 645 O O . ASP A 1 89 ? -1.288 2.418 23.283 1.00 95.50 89 ASP A O 1
ATOM 649 N N . HIS A 1 90 ? -1.740 1.200 21.456 1.00 96.31 90 HIS A N 1
ATOM 650 C CA . HIS A 1 90 ? -0.439 1.366 20.805 1.00 96.31 90 HIS A CA 1
ATOM 651 C C . HIS A 1 90 ? -0.577 1.828 19.354 1.00 96.31 90 HIS A C 1
ATOM 653 O O . HIS A 1 90 ? -1.541 1.498 18.657 1.00 96.31 90 HIS A O 1
ATOM 659 N N . ILE A 1 91 ? 0.428 2.573 18.889 1.00 97.38 91 ILE A N 1
ATOM 660 C CA . ILE A 1 91 ? 0.591 2.958 17.488 1.00 97.38 91 ILE A CA 1
ATOM 661 C C . ILE A 1 91 ? 1.758 2.164 16.889 1.00 97.38 91 ILE A C 1
ATOM 663 O O . ILE A 1 91 ? 2.887 2.218 17.375 1.00 97.38 91 ILE A O 1
ATOM 667 N N . TYR A 1 92 ? 1.512 1.468 15.786 1.00 96.88 92 TYR A N 1
ATOM 668 C CA . TYR A 1 92 ? 2.532 0.731 15.049 1.00 96.88 92 TYR A CA 1
ATOM 669 C C . TYR A 1 92 ? 2.770 1.355 13.686 1.00 96.88 92 TYR A C 1
ATOM 671 O O . TYR A 1 92 ? 1.836 1.678 12.964 1.00 96.88 92 TYR A O 1
ATOM 679 N N . ILE A 1 93 ? 4.032 1.491 13.307 1.00 95.38 93 ILE A N 1
ATOM 680 C CA . ILE A 1 93 ? 4.427 2.043 12.014 1.00 95.38 93 ILE A CA 1
ATOM 681 C C . ILE A 1 93 ? 4.999 0.914 11.169 1.00 95.38 93 ILE A C 1
ATOM 683 O O . ILE A 1 93 ? 5.894 0.194 11.624 1.00 95.38 93 ILE A O 1
ATOM 687 N N . ALA A 1 94 ? 4.504 0.751 9.941 1.00 94.12 94 ALA A N 1
ATOM 688 C CA . ALA A 1 94 ? 5.084 -0.229 9.035 1.00 94.12 94 ALA A CA 1
ATOM 689 C C . ALA A 1 94 ? 6.549 0.117 8.724 1.00 94.12 94 ALA A C 1
ATOM 691 O O . ALA A 1 94 ? 6.850 1.253 8.340 1.00 94.12 94 ALA A O 1
ATOM 692 N N . PRO A 1 95 ? 7.477 -0.841 8.881 1.00 91.88 95 PRO A N 1
ATOM 693 C CA . PRO A 1 95 ? 8.851 -0.634 8.466 1.00 91.88 95 PRO A CA 1
ATOM 694 C C . PRO A 1 95 ? 8.942 -0.505 6.937 1.00 91.88 95 PRO A C 1
ATOM 696 O O . PRO A 1 95 ? 8.144 -1.102 6.210 1.00 91.88 95 PRO A O 1
ATOM 699 N N . PRO A 1 96 ? 9.919 0.264 6.426 1.00 88.56 96 PRO A N 1
ATOM 700 C CA . PRO A 1 96 ? 10.127 0.384 4.990 1.00 88.56 96 PRO A CA 1
ATOM 701 C C . PRO A 1 96 ? 10.506 -0.971 4.380 1.00 88.56 96 PRO A C 1
ATOM 703 O O . PRO A 1 96 ? 11.193 -1.773 5.010 1.00 88.56 96 PRO A O 1
ATOM 706 N N . ASP A 1 97 ? 10.104 -1.187 3.128 1.00 88.50 97 ASP A N 1
ATOM 707 C CA . ASP A 1 97 ? 10.436 -2.375 2.331 1.00 88.50 97 ASP A CA 1
ATOM 708 C C . ASP A 1 97 ? 9.915 -3.722 2.876 1.00 88.50 97 ASP A C 1
ATOM 710 O O . ASP A 1 97 ? 10.324 -4.786 2.413 1.00 88.50 97 ASP A O 1
ATOM 714 N N . LEU A 1 98 ? 8.943 -3.690 3.793 1.00 92.44 98 LEU A N 1
ATOM 715 C CA . LEU A 1 98 ? 8.205 -4.864 4.260 1.00 92.44 98 LEU A CA 1
ATOM 716 C C . LEU A 1 98 ? 6.702 -4.593 4.215 1.00 92.44 98 LEU A C 1
ATOM 718 O O . LEU A 1 98 ? 6.256 -3.528 4.629 1.00 92.44 98 LEU A O 1
ATOM 722 N N . HIS A 1 99 ? 5.907 -5.552 3.747 1.00 95.56 99 HIS A N 1
ATOM 723 C CA . HIS A 1 99 ? 4.461 -5.504 3.942 1.00 95.56 99 HIS A CA 1
ATOM 724 C C . HIS A 1 99 ? 4.132 -5.798 5.401 1.00 95.56 99 HIS A C 1
ATOM 726 O O . HIS A 1 99 ? 4.711 -6.710 5.989 1.00 95.56 99 HIS A O 1
ATOM 732 N N . LEU A 1 100 ? 3.185 -5.045 5.957 1.00 96.81 100 LEU A N 1
ATOM 733 C CA . LEU A 1 100 ? 2.602 -5.292 7.269 1.00 96.81 100 LEU A CA 1
ATOM 734 C C . LEU A 1 100 ? 1.213 -5.894 7.072 1.00 96.81 100 LEU A C 1
ATOM 736 O O . LEU A 1 100 ? 0.387 -5.329 6.361 1.00 96.81 100 LEU A O 1
ATOM 740 N N . LEU A 1 101 ? 0.973 -7.037 7.704 1.00 95.69 101 LEU A N 1
ATOM 741 C CA . LEU A 1 101 ? -0.314 -7.726 7.718 1.00 95.69 101 LEU A CA 1
ATOM 742 C C . LEU A 1 101 ? -0.631 -8.266 9.116 1.00 95.69 101 LEU A C 1
ATOM 744 O O . LEU A 1 101 ? 0.224 -8.274 10.004 1.00 95.69 101 LEU A O 1
ATOM 748 N N . PHE A 1 102 ? -1.858 -8.737 9.303 1.00 94.94 102 PHE A N 1
ATOM 749 C CA . PHE A 1 102 ? -2.334 -9.289 10.571 1.00 94.94 102 PHE A CA 1
ATOM 750 C C . PHE A 1 102 ? -2.644 -10.777 10.433 1.00 94.94 102 PHE A C 1
ATOM 752 O O . PHE A 1 102 ? -3.148 -11.212 9.398 1.00 94.94 102 PHE A O 1
ATOM 759 N N . ASP A 1 103 ? -2.321 -11.553 11.468 1.00 89.88 103 ASP A N 1
ATOM 760 C CA . ASP A 1 103 ? -2.606 -12.990 11.545 1.00 89.88 103 ASP A CA 1
ATOM 761 C C . ASP A 1 103 ? -2.840 -13.380 13.007 1.00 89.88 103 ASP A C 1
ATOM 763 O O . ASP A 1 103 ? -1.958 -13.196 13.848 1.00 89.88 103 ASP A O 1
ATOM 767 N N . ALA A 1 104 ? -4.041 -13.866 13.332 1.00 83.06 104 ALA A N 1
ATOM 768 C CA . ALA A 1 104 ? -4.427 -14.267 14.694 1.00 83.06 104 ALA A CA 1
ATOM 769 C C . ALA A 1 104 ? -4.083 -13.219 15.788 1.00 83.06 104 ALA A C 1
ATOM 771 O O . ALA A 1 104 ? -3.589 -13.549 16.869 1.00 83.06 104 ALA A O 1
ATOM 772 N N . GLY A 1 105 ? -4.304 -11.934 15.478 1.00 83.50 105 GLY A N 1
ATOM 773 C CA . GLY A 1 105 ? -4.040 -10.796 16.368 1.00 83.50 105 GLY A CA 1
ATOM 774 C C . GLY A 1 105 ? -2.554 -10.542 16.673 1.00 83.50 105 GLY A C 1
ATOM 775 O O . GLY A 1 105 ? -2.213 -9.900 17.671 1.00 83.50 105 GLY A O 1
ATOM 776 N N . ARG A 1 106 ? -1.664 -11.039 15.809 1.00 93.62 106 ARG A N 1
ATOM 777 C CA . ARG A 1 106 ? -0.250 -10.661 15.736 1.00 93.62 106 ARG A CA 1
ATOM 778 C C . ARG A 1 106 ? 0.010 -9.846 14.481 1.00 93.62 106 ARG A C 1
ATOM 780 O O . ARG A 1 106 ? -0.647 -10.041 13.458 1.00 93.62 106 ARG A O 1
ATOM 787 N N . ILE A 1 107 ? 1.017 -8.984 14.554 1.00 96.50 107 ILE A N 1
ATOM 788 C CA . ILE A 1 107 ? 1.567 -8.325 13.373 1.00 96.50 107 ILE A CA 1
ATOM 789 C C . ILE A 1 107 ? 2.524 -9.292 12.683 1.00 96.50 107 ILE A C 1
ATOM 791 O O . ILE A 1 107 ? 3.390 -9.889 13.324 1.00 96.50 107 ILE A O 1
ATOM 795 N N . ARG A 1 108 ? 2.378 -9.436 11.369 1.00 96.56 108 ARG A N 1
ATOM 796 C CA . ARG A 1 108 ? 3.284 -10.189 10.509 1.00 96.56 108 ARG A CA 1
ATOM 797 C C . ARG A 1 108 ? 3.921 -9.259 9.492 1.00 96.56 108 ARG A C 1
ATOM 799 O O . ARG A 1 108 ? 3.250 -8.393 8.932 1.00 96.56 108 ARG A O 1
ATOM 806 N N . LEU A 1 109 ? 5.212 -9.455 9.253 1.00 96.06 109 LEU A N 1
ATOM 807 C CA . LEU A 1 109 ? 5.959 -8.719 8.242 1.00 96.06 109 LEU A CA 1
ATOM 808 C C . LEU A 1 109 ? 6.473 -9.679 7.177 1.00 96.06 109 LEU A C 1
ATOM 810 O O . LEU A 1 109 ? 7.002 -10.742 7.502 1.00 96.06 109 LEU A O 1
ATOM 814 N N . ASN A 1 110 ? 6.353 -9.307 5.905 1.00 93.00 110 ASN A N 1
ATOM 815 C CA . ASN A 1 110 ? 6.952 -10.082 4.823 1.00 93.00 110 ASN A CA 1
ATOM 816 C C . ASN A 1 110 ? 7.597 -9.197 3.751 1.00 93.00 110 ASN A C 1
ATOM 818 O O . ASN A 1 110 ? 7.275 -8.021 3.595 1.00 93.00 110 ASN A O 1
ATOM 822 N N . SER A 1 111 ? 8.529 -9.787 3.007 1.00 91.00 111 SER A N 1
ATOM 823 C CA . SER A 1 111 ? 9.207 -9.177 1.861 1.00 91.00 111 SER A CA 1
ATOM 824 C C . SER A 1 111 ? 8.635 -9.690 0.537 1.00 91.00 111 SER A C 1
ATOM 826 O O . SER A 1 111 ? 9.372 -9.853 -0.440 1.00 91.00 111 SER A O 1
ATOM 828 N N . GLY A 1 112 ? 7.323 -9.957 0.507 1.00 87.56 112 GLY A N 1
ATOM 829 C CA . GLY A 1 112 ? 6.605 -10.347 -0.703 1.00 87.56 112 GLY A CA 1
ATOM 830 C C . GLY A 1 112 ? 6.789 -9.337 -1.846 1.00 87.56 112 GLY A C 1
ATOM 831 O O . GLY A 1 112 ? 7.310 -8.233 -1.629 1.00 87.56 112 GLY A O 1
ATOM 832 N N . PRO A 1 113 ? 6.424 -9.709 -3.082 1.00 86.50 113 PRO A N 1
ATOM 833 C CA . PRO A 1 113 ? 6.520 -8.801 -4.214 1.00 86.50 113 PRO A CA 1
ATOM 834 C C . PRO A 1 113 ? 5.672 -7.548 -4.000 1.00 86.50 113 PRO A C 1
ATOM 836 O O . PRO A 1 113 ? 4.687 -7.570 -3.270 1.00 86.50 113 PRO A O 1
ATOM 839 N N . ARG A 1 114 ? 6.053 -6.458 -4.669 1.00 84.75 114 ARG A N 1
ATOM 840 C CA . ARG A 1 114 ? 5.342 -5.181 -4.562 1.00 84.75 114 ARG A CA 1
ATOM 841 C C . ARG A 1 114 ? 3.898 -5.313 -5.049 1.00 84.75 114 ARG A C 1
ATOM 843 O O . ARG A 1 114 ? 3.630 -5.992 -6.041 1.00 84.75 114 ARG A O 1
ATOM 850 N N . ILE A 1 115 ? 3.001 -4.601 -4.377 1.00 82.56 115 ILE A N 1
ATOM 851 C CA . ILE A 1 115 ? 1.581 -4.478 -4.727 1.00 82.56 115 ILE A CA 1
ATOM 852 C C . ILE A 1 115 ? 1.339 -3.009 -5.050 1.00 82.56 115 ILE A C 1
ATOM 854 O O . ILE A 1 115 ? 1.702 -2.153 -4.245 1.00 82.56 115 ILE A O 1
ATOM 858 N N . ASN A 1 116 ? 0.835 -2.708 -6.252 1.00 77.94 116 ASN A N 1
ATOM 859 C CA . ASN A 1 116 ? 0.726 -1.336 -6.766 1.00 77.94 116 ASN A CA 1
ATOM 860 C C . ASN A 1 116 ? 2.056 -0.560 -6.633 1.00 77.94 116 ASN A C 1
ATOM 862 O O . ASN A 1 116 ? 2.107 0.560 -6.129 1.00 77.94 116 ASN A O 1
ATOM 866 N N . TYR A 1 117 ? 3.169 -1.217 -6.991 1.00 78.12 117 TYR A N 1
ATOM 867 C CA . TYR A 1 117 ? 4.552 -0.733 -6.824 1.00 78.12 117 TYR A CA 1
ATOM 868 C C . TYR A 1 117 ? 4.996 -0.373 -5.398 1.00 78.12 117 TYR A C 1
ATOM 870 O O . TYR A 1 117 ? 6.127 0.080 -5.199 1.00 78.12 117 TYR A O 1
ATOM 878 N N . SER A 1 118 ? 4.169 -0.662 -4.399 1.00 79.25 118 SER A N 1
ATOM 879 C CA . SER A 1 118 ? 4.367 -0.228 -3.024 1.00 79.25 118 SER A CA 1
ATOM 880 C C . SER A 1 118 ? 4.781 -1.388 -2.123 1.00 79.25 118 SER A C 1
ATOM 882 O O . SER A 1 118 ? 4.275 -2.508 -2.228 1.00 79.25 118 SER A O 1
ATOM 884 N N . ARG A 1 119 ? 5.747 -1.117 -1.238 1.00 89.62 119 ARG A N 1
ATOM 885 C CA . ARG A 1 119 ? 6.146 -1.992 -0.129 1.00 89.62 119 ARG A CA 1
ATOM 886 C C . ARG A 1 119 ? 6.722 -1.131 1.011 1.00 89.62 119 ARG A C 1
ATOM 888 O O . ARG A 1 119 ? 7.849 -0.647 0.881 1.00 89.62 119 ARG A O 1
ATOM 895 N N . PRO A 1 120 ? 5.982 -0.915 2.114 1.00 92.19 120 PRO A N 1
ATOM 896 C CA . PRO A 1 120 ? 4.670 -1.490 2.444 1.00 92.19 120 PRO A CA 1
ATOM 897 C C . PRO A 1 120 ? 3.550 -1.050 1.487 1.00 92.19 120 PRO A C 1
ATOM 899 O O . PRO A 1 120 ? 3.617 0.038 0.926 1.00 92.19 120 PRO A O 1
ATOM 902 N N . SER A 1 121 ? 2.527 -1.897 1.334 1.00 95.06 121 SER A N 1
ATOM 903 C CA . SER A 1 121 ? 1.268 -1.559 0.648 1.00 95.06 121 SER A CA 1
ATOM 904 C C . SER A 1 121 ? 0.158 -1.394 1.682 1.00 95.06 121 SER A C 1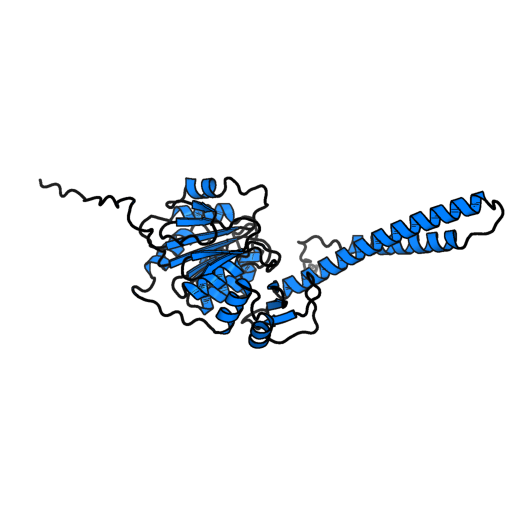
ATOM 906 O O . SER A 1 121 ? 0.045 -2.205 2.609 1.00 95.06 121 SER A O 1
ATOM 908 N N . ILE A 1 122 ? -0.639 -0.341 1.514 1.00 96.94 122 ILE A N 1
ATOM 909 C CA . ILE A 1 122 ? -1.807 -0.020 2.334 1.00 96.94 122 ILE A CA 1
ATOM 910 C C . ILE A 1 122 ? -2.894 -1.077 2.117 1.00 96.94 122 ILE A C 1
ATOM 912 O O . ILE A 1 122 ? -3.465 -1.564 3.096 1.00 96.94 122 ILE A O 1
ATOM 916 N N . ASP A 1 123 ? -3.109 -1.506 0.868 1.00 95.81 123 ASP A N 1
ATOM 917 C CA . ASP A 1 123 ? -4.097 -2.536 0.523 1.00 95.81 123 ASP A CA 1
ATOM 918 C C . ASP A 1 123 ? -3.875 -3.840 1.301 1.00 95.81 123 ASP A C 1
ATOM 920 O O . ASP A 1 123 ? -4.830 -4.442 1.789 1.00 95.81 123 ASP A O 1
ATOM 924 N N . VAL A 1 124 ? -2.620 -4.275 1.463 1.00 96.06 124 VAL A N 1
ATOM 925 C CA . VAL A 1 124 ? -2.280 -5.504 2.208 1.00 96.06 124 VAL A CA 1
ATOM 926 C C . VAL A 1 124 ? -2.653 -5.395 3.686 1.00 96.06 124 VAL A C 1
ATOM 928 O O . VAL A 1 124 ? -3.252 -6.316 4.257 1.00 96.06 124 VAL A O 1
ATOM 931 N N . ALA A 1 125 ? -2.306 -4.270 4.313 1.00 97.44 125 ALA A N 1
ATOM 932 C CA . ALA A 1 125 ? -2.607 -4.037 5.719 1.00 97.44 125 ALA A CA 1
ATOM 933 C C . ALA A 1 125 ? -4.123 -3.963 5.929 1.00 97.44 125 ALA A C 1
ATOM 935 O O . ALA A 1 125 ? -4.658 -4.667 6.784 1.00 97.44 125 ALA A O 1
ATOM 936 N N . MET A 1 126 ? -4.821 -3.173 5.109 1.00 97.94 126 MET A N 1
ATOM 937 C CA . MET A 1 126 ? -6.272 -3.007 5.190 1.00 97.94 126 MET A CA 1
ATOM 938 C C . MET A 1 126 ? -7.022 -4.315 4.932 1.00 97.94 126 MET A C 1
ATOM 940 O O . MET A 1 126 ? -7.879 -4.681 5.733 1.00 97.94 126 MET A O 1
ATOM 944 N N . ARG A 1 127 ? -6.653 -5.073 3.892 1.00 96.94 127 ARG A N 1
ATOM 945 C CA . ARG A 1 127 ? -7.275 -6.366 3.576 1.00 96.94 127 ARG A CA 1
ATOM 946 C C . ARG A 1 127 ? -7.092 -7.372 4.706 1.00 96.94 127 ARG A C 1
ATOM 948 O O . ARG A 1 127 ? -8.064 -7.955 5.175 1.00 96.94 127 ARG A O 1
ATOM 955 N N . SER A 1 128 ? -5.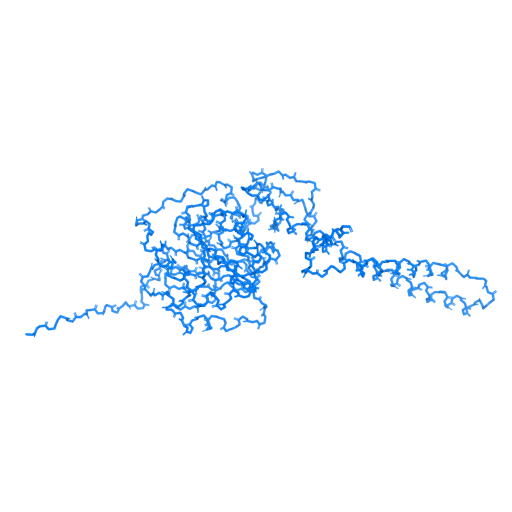862 -7.573 5.178 1.00 96.75 128 SER A N 1
ATOM 956 C CA . SER A 1 128 ? -5.619 -8.518 6.276 1.00 96.75 128 SER A CA 1
ATOM 957 C C . SER A 1 128 ? -6.250 -8.058 7.595 1.00 96.75 128 SER A C 1
ATOM 959 O O . SER A 1 128 ? -6.739 -8.899 8.348 1.00 96.75 128 SER A O 1
ATOM 961 N N . GLY A 1 129 ? -6.304 -6.748 7.854 1.00 96.00 129 GLY A N 1
ATOM 962 C CA . GLY A 1 129 ? -7.001 -6.169 9.001 1.00 96.00 129 GLY A CA 1
ATOM 963 C C . GLY A 1 129 ? -8.498 -6.449 8.948 1.00 96.00 129 GLY A C 1
ATOM 964 O O . GLY A 1 129 ? -9.044 -6.999 9.900 1.00 96.00 129 GLY A O 1
ATOM 965 N N . ALA A 1 130 ? -9.129 -6.188 7.802 1.00 95.69 130 ALA A N 1
ATOM 966 C CA . ALA A 1 130 ? -10.544 -6.454 7.560 1.00 95.69 130 ALA A CA 1
ATOM 967 C C . ALA A 1 130 ? -10.909 -7.927 7.790 1.00 95.69 130 ALA A C 1
ATOM 969 O O . ALA A 1 130 ? -11.888 -8.222 8.469 1.00 95.69 130 ALA A O 1
ATOM 970 N N . VAL A 1 131 ? -10.098 -8.860 7.279 1.00 94.94 131 VAL A N 1
ATOM 971 C CA . VAL A 1 131 ? -10.330 -10.307 7.444 1.00 94.94 131 VAL A CA 1
ATOM 972 C C . VAL A 1 131 ? -10.273 -10.744 8.916 1.00 94.94 131 VAL A C 1
ATOM 974 O O . VAL A 1 131 ? -10.985 -11.668 9.302 1.00 94.94 131 VAL A O 1
ATOM 977 N N . HIS A 1 132 ? -9.451 -10.099 9.749 1.00 92.50 132 HIS A N 1
ATOM 978 C CA . HIS A 1 132 ? -9.244 -10.517 11.142 1.00 92.50 132 HIS A CA 1
ATOM 979 C C . HIS A 1 132 ? -10.096 -9.757 12.161 1.00 92.50 132 HIS A C 1
ATOM 981 O O . HIS A 1 132 ? -10.536 -10.352 13.143 1.00 92.50 132 HIS A O 1
ATOM 987 N N . PHE A 1 133 ? -10.313 -8.459 11.952 1.00 92.31 133 PHE A N 1
ATOM 988 C CA . PHE A 1 133 ? -11.036 -7.584 12.878 1.00 92.31 133 PHE A CA 1
ATOM 989 C C . PHE A 1 133 ? -12.457 -7.274 12.403 1.00 92.31 133 PHE A C 1
ATOM 991 O O . PHE A 1 1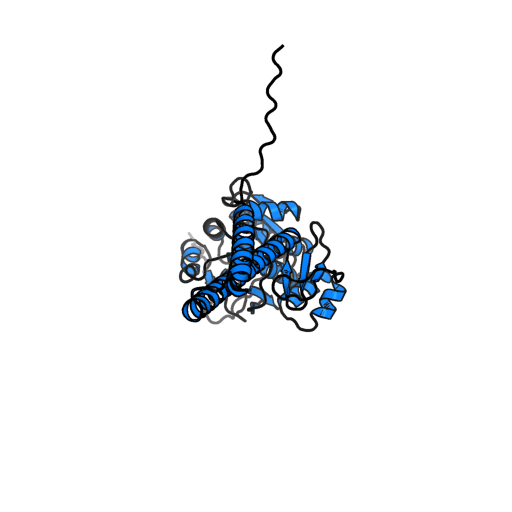33 ? -13.293 -6.865 13.213 1.00 92.31 133 PHE A O 1
ATOM 998 N N . GLY A 1 134 ? -12.765 -7.507 11.123 1.00 93.56 134 GLY A N 1
ATOM 999 C CA . GLY A 1 134 ? -14.116 -7.394 10.588 1.00 93.56 134 GLY A CA 1
ATOM 1000 C C . GLY A 1 134 ? -14.742 -6.027 10.874 1.00 93.56 134 GLY A C 1
ATOM 1001 O O . GLY A 1 134 ? -14.080 -5.005 10.663 1.00 93.56 134 GLY A O 1
ATOM 1002 N N . PRO A 1 135 ? -15.954 -5.998 11.464 1.00 94.75 135 PRO A N 1
ATOM 1003 C CA . PRO A 1 135 ? -16.629 -4.771 11.881 1.00 94.75 135 PRO A CA 1
ATOM 1004 C C . PRO A 1 135 ? -15.869 -3.874 12.868 1.00 94.75 135 PRO A C 1
ATOM 1006 O O . PRO A 1 135 ? -16.245 -2.721 13.036 1.00 94.75 135 PRO A O 1
ATOM 1009 N N . ARG A 1 136 ? -14.809 -4.368 13.524 1.00 95.06 136 ARG A N 1
ATOM 1010 C CA . ARG A 1 136 ? -13.930 -3.575 14.410 1.00 95.06 136 ARG A CA 1
ATOM 1011 C C . ARG A 1 136 ? -12.691 -3.020 13.710 1.00 95.06 136 ARG A C 1
ATOM 1013 O O . ARG A 1 136 ? -11.684 -2.727 14.358 1.00 95.06 136 ARG A O 1
ATOM 1020 N N . THR A 1 137 ? -12.760 -2.887 12.391 1.00 96.62 137 THR A N 1
ATOM 1021 C CA . THR A 1 137 ? -11.703 -2.285 11.578 1.00 96.62 137 THR A CA 1
ATOM 1022 C C . THR A 1 137 ? -12.134 -0.902 11.116 1.00 96.62 137 THR A C 1
ATOM 1024 O O . THR A 1 137 ? -13.218 -0.760 10.553 1.00 96.62 137 THR A O 1
ATOM 1027 N N . VAL A 1 138 ? -11.276 0.103 11.302 1.00 98.44 138 VAL A N 1
ATOM 1028 C CA . VAL A 1 138 ? -11.413 1.416 10.657 1.00 98.44 138 VAL A CA 1
ATOM 1029 C C . VAL A 1 138 ? -10.288 1.600 9.646 1.00 98.44 138 VAL A C 1
ATOM 1031 O O . VAL A 1 138 ? -9.114 1.565 10.010 1.00 98.44 138 VAL A O 1
ATOM 1034 N N . GLY A 1 139 ? -10.632 1.798 8.379 1.00 98.56 139 GLY A N 1
ATOM 1035 C CA . GLY A 1 139 ? -9.699 2.191 7.327 1.00 98.56 139 GLY A CA 1
ATOM 1036 C C . GLY A 1 139 ? -9.699 3.699 7.166 1.00 98.56 139 GLY A C 1
ATOM 1037 O O . GLY A 1 139 ? -10.745 4.279 6.897 1.00 98.56 139 GLY A O 1
ATOM 1038 N N . ILE A 1 140 ? -8.543 4.332 7.322 1.00 98.75 140 ILE A N 1
ATOM 1039 C CA . ILE A 1 140 ? -8.365 5.767 7.123 1.00 98.75 140 ILE A CA 1
ATOM 1040 C C . ILE A 1 140 ? -7.397 5.954 5.961 1.00 98.75 140 ILE A C 1
ATOM 1042 O O . ILE A 1 140 ? -6.240 5.544 6.071 1.00 98.75 140 ILE A O 1
ATOM 1046 N N . LEU A 1 141 ? -7.848 6.557 4.862 1.00 98.44 141 LEU A N 1
ATOM 1047 C CA . LEU A 1 141 ? -6.996 6.835 3.706 1.00 98.44 141 LEU A CA 1
ATOM 1048 C C . LEU A 1 141 ? -6.754 8.337 3.566 1.00 98.44 141 LEU A C 1
ATOM 1050 O O . LEU A 1 141 ? -7.693 9.126 3.478 1.00 98.44 141 LEU A O 1
ATOM 1054 N N . LEU A 1 142 ? -5.481 8.718 3.579 1.00 98.06 142 LEU A N 1
ATOM 1055 C CA . LEU A 1 142 ? -5.019 10.102 3.566 1.00 98.06 142 LEU A CA 1
ATOM 1056 C C . LEU A 1 142 ? -4.400 10.476 2.214 1.00 98.06 142 LEU A C 1
ATOM 1058 O O . LEU A 1 142 ? -4.287 9.658 1.305 1.00 98.06 142 LEU A O 1
ATOM 1062 N N . SER A 1 143 ? -3.952 11.727 2.116 1.00 96.69 143 SER A N 1
ATOM 1063 C CA . SER A 1 143 ? -3.206 12.284 0.990 1.00 96.69 143 SER A CA 1
ATOM 1064 C C . SER A 1 143 ? -2.119 11.345 0.467 1.00 96.69 143 SER A C 1
ATOM 1066 O O . SER A 1 143 ? -1.314 10.773 1.211 1.00 96.69 143 SER A O 1
ATOM 1068 N N . GLY A 1 144 ? -2.035 11.255 -0.852 1.00 93.00 144 GLY A N 1
ATOM 1069 C CA . GLY A 1 144 ? -1.063 10.424 -1.525 1.00 93.00 144 GLY A CA 1
ATOM 1070 C C . GLY A 1 144 ? -1.181 10.517 -3.034 1.00 93.00 144 GLY A C 1
ATOM 1071 O O . GLY A 1 144 ? -2.202 10.917 -3.593 1.00 93.00 144 GLY A O 1
ATOM 1072 N N . MET A 1 145 ? -0.101 10.135 -3.701 1.00 87.06 145 MET A N 1
ATOM 1073 C CA . MET A 1 145 ? -0.145 9.856 -5.128 1.00 87.06 145 MET A CA 1
ATOM 1074 C C . MET A 1 145 ? -0.640 8.427 -5.336 1.00 87.06 145 MET A C 1
ATOM 1076 O O . MET A 1 145 ? -0.451 7.585 -4.458 1.00 87.06 145 MET A O 1
ATOM 1080 N N . LEU A 1 146 ? -1.152 8.147 -6.533 1.00 86.62 146 LEU A N 1
ATOM 1081 C CA . LEU A 1 146 ? -1.544 6.804 -6.966 1.00 86.62 146 LEU A CA 1
ATOM 1082 C C . LEU A 1 146 ? -2.787 6.294 -6.213 1.00 86.62 146 LEU A C 1
ATOM 1084 O O . LEU A 1 146 ? -3.580 7.099 -5.742 1.00 86.62 146 LEU A O 1
ATOM 1088 N N . ASP A 1 147 ? -2.987 4.980 -6.162 1.00 87.44 147 ASP A N 1
ATOM 1089 C CA . ASP A 1 147 ? -4.247 4.322 -5.789 1.00 87.44 147 ASP A CA 1
ATOM 1090 C C . ASP A 1 147 ? -4.095 3.214 -4.722 1.00 87.44 147 ASP A C 1
ATOM 1092 O O . ASP A 1 147 ? -5.069 2.534 -4.400 1.00 87.44 147 ASP A O 1
ATOM 1096 N N . ASP A 1 148 ? -2.903 3.034 -4.133 1.00 91.75 148 ASP A N 1
ATOM 1097 C CA . ASP A 1 148 ? -2.700 2.083 -3.023 1.00 91.75 148 ASP A CA 1
ATOM 1098 C C . ASP A 1 148 ? -3.568 2.478 -1.821 1.00 91.75 148 ASP A C 1
ATOM 1100 O O . ASP A 1 148 ? -3.480 3.592 -1.306 1.00 91.75 148 ASP A O 1
ATOM 1104 N N . GLY A 1 149 ? -4.404 1.548 -1.369 1.00 93.06 149 GLY A N 1
ATOM 1105 C CA . GLY A 1 149 ? -5.391 1.747 -0.313 1.00 93.06 149 GLY A CA 1
ATOM 1106 C C . GLY A 1 149 ? -6.836 1.740 -0.810 1.00 93.06 149 GLY A C 1
ATOM 1107 O O . GLY A 1 149 ? -7.722 1.461 -0.003 1.00 93.06 149 GLY A O 1
ATOM 1108 N N . ALA A 1 150 ? -7.097 1.972 -2.104 1.00 93.44 150 ALA A N 1
ATOM 1109 C CA . ALA A 1 150 ? -8.455 1.950 -2.658 1.00 93.44 150 ALA A CA 1
ATOM 1110 C C . ALA A 1 150 ? -9.102 0.552 -2.554 1.00 93.44 150 ALA A C 1
ATOM 1112 O O . ALA A 1 150 ? -10.206 0.405 -2.030 1.00 93.44 150 ALA A O 1
ATOM 1113 N N . ALA A 1 151 ? -8.380 -0.502 -2.950 1.00 92.94 151 ALA A N 1
ATOM 1114 C CA . ALA A 1 151 ? -8.848 -1.884 -2.795 1.00 92.94 151 ALA A CA 1
ATOM 1115 C C . ALA A 1 151 ? -8.866 -2.330 -1.317 1.00 92.94 151 ALA A C 1
ATOM 1117 O O . ALA A 1 151 ? -9.612 -3.233 -0.919 1.00 92.94 151 ALA A O 1
ATOM 1118 N N . GLY A 1 152 ? -8.025 -1.713 -0.487 1.00 95.75 152 GLY A N 1
ATOM 1119 C CA . GLY A 1 152 ? -7.973 -1.897 0.954 1.00 95.75 152 GLY A CA 1
ATOM 1120 C C . GLY A 1 152 ? -9.238 -1.411 1.657 1.00 95.75 152 GLY A C 1
ATOM 1121 O O . GLY A 1 152 ? -9.820 -2.167 2.437 1.00 95.75 152 GLY A O 1
ATOM 1122 N N . VAL A 1 153 ? -9.695 -0.189 1.364 1.00 96.69 153 VAL A N 1
ATOM 1123 C CA . VAL A 1 153 ? -10.925 0.359 1.961 1.00 96.69 153 VAL A CA 1
ATOM 1124 C C . VAL A 1 153 ? -12.175 -0.388 1.489 1.00 96.69 153 VAL A C 1
ATOM 1126 O O . VAL A 1 153 ? -13.050 -0.657 2.309 1.00 96.69 153 VAL A O 1
ATOM 1129 N N . GLU A 1 154 ? -12.211 -0.839 0.229 1.00 95.31 154 GLU A N 1
ATOM 1130 C CA . GLU A 1 154 ? -13.238 -1.765 -0.278 1.00 95.31 154 GLU A CA 1
ATOM 1131 C C . GLU A 1 154 ? -13.272 -3.060 0.545 1.00 95.31 154 GLU A C 1
ATOM 1133 O O . GLU A 1 154 ? -14.330 -3.488 1.007 1.00 95.31 154 GLU A O 1
ATOM 1138 N N . SER A 1 155 ? -12.101 -3.642 0.828 1.00 96.06 155 SER A N 1
ATOM 1139 C CA . SER A 1 155 ? -11.998 -4.852 1.654 1.00 96.06 155 SER A CA 1
ATOM 1140 C C . SER A 1 155 ? -12.504 -4.625 3.086 1.00 96.06 155 SER A C 1
ATOM 1142 O O . SER A 1 155 ? -13.126 -5.514 3.666 1.00 96.06 155 SER A O 1
ATOM 1144 N N . ILE A 1 156 ? -12.254 -3.446 3.667 1.00 96.94 156 ILE A N 1
ATOM 1145 C CA . ILE A 1 156 ? -12.746 -3.077 5.004 1.00 96.94 156 ILE A CA 1
ATOM 1146 C C . ILE A 1 156 ? -14.272 -2.967 5.009 1.00 96.94 156 ILE A C 1
ATOM 1148 O O . ILE A 1 156 ? -14.912 -3.556 5.883 1.00 96.94 156 ILE A O 1
ATOM 1152 N N . GLN A 1 157 ? -14.853 -2.272 4.029 1.00 95.06 157 GLN A N 1
ATOM 1153 C CA . GLN A 1 157 ? -16.302 -2.106 3.917 1.00 95.06 157 GLN A CA 1
ATOM 1154 C C . GLN A 1 157 ? -17.012 -3.448 3.685 1.00 95.06 157 GLN A C 1
ATOM 1156 O O . GLN A 1 157 ? -18.010 -3.741 4.345 1.00 95.06 157 GLN A O 1
ATOM 1161 N N . ALA A 1 158 ? -16.457 -4.307 2.827 1.00 94.06 158 ALA A N 1
ATOM 1162 C CA . ALA A 1 158 ? -16.985 -5.643 2.552 1.00 94.06 158 ALA A CA 1
ATOM 1163 C C . ALA A 1 158 ? -16.990 -6.572 3.784 1.00 94.06 158 ALA A C 1
ATOM 1165 O O . ALA A 1 158 ? -17.803 -7.491 3.858 1.00 94.06 158 ALA A O 1
ATOM 1166 N N . CYS A 1 159 ? -16.122 -6.321 4.771 1.00 94.69 159 CYS A N 1
ATOM 1167 C CA . CYS A 1 159 ? -16.094 -7.031 6.055 1.00 94.69 159 CYS A CA 1
ATOM 1168 C C . CYS A 1 159 ? -16.888 -6.313 7.168 1.00 94.69 159 CYS A C 1
ATOM 1170 O O . CYS A 1 159 ? -16.775 -6.678 8.341 1.00 94.69 159 CYS A O 1
ATOM 1172 N N . GLY A 1 160 ? -17.668 -5.281 6.826 1.00 94.44 160 GLY A N 1
ATOM 1173 C CA . GLY A 1 160 ? -18.503 -4.515 7.755 1.00 94.44 160 GLY A CA 1
ATOM 1174 C C . GLY A 1 160 ? -17.751 -3.496 8.615 1.00 94.44 160 GLY A C 1
ATOM 1175 O O . GLY A 1 160 ? -18.331 -2.965 9.563 1.00 94.44 160 GLY A O 1
ATOM 1176 N N . GLY A 1 161 ? -16.471 -3.246 8.325 1.00 96.19 161 GLY A N 1
ATOM 1177 C CA . GLY A 1 161 ? -15.692 -2.184 8.956 1.00 96.19 161 GLY A CA 1
ATOM 1178 C C . GLY A 1 161 ? -16.106 -0.792 8.475 1.00 96.19 161 GLY A C 1
ATOM 1179 O O . GLY A 1 161 ? -16.999 -0.641 7.641 1.00 96.19 161 GLY A O 1
ATOM 1180 N N . LYS A 1 162 ? -15.449 0.237 9.016 1.00 98.06 162 LYS A N 1
ATOM 1181 C CA . LYS A 1 162 ? -15.720 1.647 8.702 1.00 98.06 162 LYS A CA 1
ATOM 1182 C C . LYS A 1 162 ? -14.588 2.294 7.928 1.00 98.06 162 LYS A C 1
ATOM 1184 O O . LYS A 1 162 ? -13.424 1.960 8.129 1.00 98.06 162 LYS A O 1
ATOM 1189 N N . THR A 1 163 ? -14.929 3.236 7.060 1.00 98.56 163 THR A N 1
ATOM 1190 C CA . THR A 1 163 ? -13.977 3.919 6.180 1.00 98.56 163 THR A CA 1
ATOM 1191 C C . THR A 1 163 ? -14.054 5.435 6.345 1.00 98.56 163 THR A C 1
ATOM 1193 O O . THR A 1 163 ? -15.135 6.019 6.340 1.00 98.56 163 THR A O 1
ATOM 1196 N N . ILE A 1 164 ? -12.898 6.077 6.504 1.00 98.69 164 ILE A N 1
ATOM 1197 C CA . ILE A 1 164 ? -12.758 7.534 6.541 1.00 98.69 164 ILE A CA 1
ATOM 1198 C C . ILE A 1 164 ? -11.744 7.929 5.474 1.00 98.69 164 ILE A C 1
ATOM 1200 O O . ILE A 1 164 ? -10.597 7.484 5.508 1.00 98.69 164 ILE A O 1
ATOM 1204 N N . ILE A 1 165 ? -12.147 8.769 4.533 1.00 98.62 165 ILE A N 1
ATOM 1205 C CA . ILE A 1 165 ? -11.269 9.279 3.481 1.00 98.62 165 ILE A CA 1
ATOM 1206 C C . ILE A 1 165 ? -10.999 10.756 3.765 1.00 98.62 165 ILE A C 1
ATOM 1208 O O . ILE A 1 165 ? -11.925 11.502 4.081 1.00 98.62 165 ILE A O 1
ATOM 1212 N N . GLN A 1 166 ? -9.734 11.176 3.691 1.00 98.62 166 GLN A N 1
ATOM 1213 C CA . GLN A 1 166 ? -9.400 12.598 3.756 1.00 98.62 166 GLN A CA 1
ATOM 1214 C C . GLN A 1 166 ? -10.107 13.342 2.620 1.00 98.62 166 GLN A C 1
ATOM 1216 O O . GLN A 1 166 ? -10.095 12.859 1.488 1.00 98.62 166 GLN A O 1
ATOM 1221 N N . ASP A 1 167 ? -10.681 14.509 2.910 1.00 98.38 167 ASP A N 1
ATOM 1222 C CA . ASP A 1 167 ? -11.274 15.355 1.877 1.00 98.38 167 ASP A CA 1
ATOM 1223 C C . ASP A 1 167 ? -10.234 15.678 0.777 1.00 98.38 167 ASP A C 1
ATOM 1225 O O . ASP A 1 167 ? -9.166 16.235 1.070 1.00 98.38 167 ASP A O 1
ATOM 1229 N N . PRO A 1 168 ? -10.493 15.301 -0.493 1.00 97.75 168 PRO A N 1
ATOM 1230 C CA . PRO A 1 168 ? -9.590 15.601 -1.596 1.00 97.75 168 PRO A CA 1
ATOM 1231 C C . PRO A 1 168 ? -9.309 17.096 -1.792 1.00 97.75 168 PRO A C 1
ATOM 1233 O O . PRO A 1 168 ? -8.261 17.423 -2.343 1.00 97.75 168 PRO A O 1
ATOM 1236 N N . GLU A 1 169 ? -10.201 17.998 -1.369 1.00 97.44 169 GLU A N 1
ATOM 1237 C CA . GLU A 1 169 ? -10.022 19.443 -1.555 1.00 97.44 169 GLU A CA 1
ATOM 1238 C C . GLU A 1 169 ? -8.897 20.026 -0.680 1.00 97.44 169 GLU A C 1
ATOM 1240 O O . GLU A 1 169 ? -8.214 20.961 -1.105 1.00 97.44 169 GLU A O 1
ATOM 1245 N N . GLU A 1 170 ? -8.640 19.463 0.508 1.00 96.50 170 GLU A N 1
ATOM 1246 C CA . GLU A 1 170 ? -7.519 19.871 1.377 1.00 96.50 170 GLU A CA 1
ATOM 1247 C C . GLU A 1 170 ? -6.281 18.965 1.264 1.00 96.50 170 GLU A C 1
ATOM 1249 O O . GLU A 1 170 ? -5.199 19.310 1.757 1.00 96.50 170 GLU A O 1
ATOM 1254 N N . ALA A 1 171 ? -6.407 17.804 0.616 1.00 96.62 171 ALA A N 1
ATOM 1255 C CA . ALA A 1 171 ? -5.299 16.881 0.439 1.00 96.62 171 ALA A CA 1
ATOM 1256 C C . ALA A 1 171 ? -4.229 17.494 -0.490 1.00 96.62 171 ALA A C 1
ATOM 1258 O O . ALA A 1 171 ? -4.502 17.748 -1.664 1.00 96.62 171 ALA A O 1
ATOM 1259 N N . PRO A 1 172 ? -2.967 17.670 -0.041 1.00 95.25 172 PRO A N 1
ATOM 1260 C CA . PRO A 1 172 ? -1.918 18.220 -0.902 1.00 95.25 172 PRO A CA 1
ATOM 1261 C C . PRO A 1 172 ? -1.623 17.330 -2.119 1.00 95.25 172 PRO A C 1
ATOM 1263 O O . PRO A 1 172 ? -1.103 17.815 -3.122 1.00 95.25 172 PRO A O 1
ATOM 1266 N N . TYR A 1 173 ? -1.943 16.036 -2.027 1.00 95.94 173 TYR A N 1
ATOM 1267 C CA . TYR A 1 173 ? -1.924 15.085 -3.133 1.00 95.94 173 TYR A CA 1
ATOM 1268 C C . TYR A 1 173 ? -3.256 14.311 -3.130 1.00 95.94 173 TYR A C 1
ATOM 1270 O O . TYR A 1 173 ? -3.398 13.350 -2.368 1.00 95.94 173 TYR A O 1
ATOM 1278 N N . PRO A 1 174 ? -4.244 14.724 -3.945 1.00 96.38 174 PRO A N 1
ATOM 1279 C CA . PRO A 1 174 ? -5.615 14.215 -3.849 1.00 96.38 174 PRO A CA 1
ATOM 1280 C C . PRO A 1 174 ? -5.858 12.895 -4.594 1.00 96.38 174 PRO A C 1
ATOM 1282 O O . PRO A 1 174 ? -6.921 12.300 -4.442 1.00 96.38 174 PRO A O 1
ATOM 1285 N N . ALA A 1 175 ? -4.898 12.410 -5.390 1.00 94.00 175 ALA A N 1
ATOM 1286 C CA . ALA A 1 175 ? -5.087 11.245 -6.259 1.00 94.00 175 ALA A CA 1
ATOM 1287 C C . ALA A 1 175 ? -5.513 9.976 -5.495 1.00 94.00 175 ALA A C 1
ATOM 1289 O O . ALA A 1 175 ? -6.423 9.272 -5.934 1.00 94.00 175 ALA A O 1
ATOM 1290 N N . MET A 1 176 ? -4.901 9.707 -4.340 1.00 94.56 176 MET A N 1
ATOM 1291 C CA . MET A 1 176 ? -5.211 8.530 -3.521 1.00 94.56 176 MET A CA 1
ATOM 1292 C C . MET A 1 176 ? -6.596 8.617 -2.849 1.00 94.56 176 MET A C 1
ATOM 1294 O O . MET A 1 176 ? -7.384 7.687 -3.037 1.00 94.56 176 MET A O 1
ATOM 1298 N N . PRO A 1 177 ? -6.968 9.717 -2.159 1.00 97.19 177 PRO A N 1
ATOM 1299 C CA . PRO A 1 177 ? -8.345 9.932 -1.709 1.00 97.19 177 PRO A CA 1
ATOM 1300 C C . PRO A 1 177 ? -9.400 9.815 -2.819 1.00 97.19 177 PRO A C 1
ATOM 1302 O O . PRO A 1 177 ? -10.398 9.116 -2.648 1.00 97.19 177 PRO A O 1
ATOM 1305 N N . LEU A 1 178 ? -9.161 10.434 -3.982 1.00 96.56 178 LEU A N 1
ATOM 1306 C CA . LEU A 1 178 ? -10.067 10.355 -5.135 1.00 96.56 178 LEU A CA 1
ATOM 1307 C C . LEU A 1 178 ? -10.224 8.919 -5.640 1.00 96.56 178 LEU A C 1
ATOM 1309 O O . LEU A 1 178 ? -11.335 8.492 -5.942 1.00 96.56 178 LEU A O 1
ATOM 1313 N N . SER A 1 179 ? -9.131 8.154 -5.690 1.00 93.69 179 SER A N 1
ATOM 1314 C CA . SER A 1 179 ? -9.168 6.747 -6.101 1.00 93.69 179 SER A CA 1
ATOM 1315 C C . SER A 1 179 ? -10.053 5.910 -5.174 1.00 93.69 179 SER A C 1
ATOM 1317 O O . SER A 1 179 ? -10.829 5.088 -5.653 1.00 93.69 179 SER A O 1
ATOM 1319 N N . ALA A 1 180 ? -10.007 6.154 -3.861 1.00 94.94 180 ALA A N 1
ATOM 1320 C CA . ALA A 1 180 ? -10.893 5.481 -2.913 1.00 94.94 180 ALA A CA 1
ATOM 1321 C C . ALA A 1 180 ? -12.364 5.889 -3.065 1.00 94.94 180 ALA A C 1
ATOM 1323 O O . ALA A 1 180 ? -13.229 5.019 -3.053 1.00 94.94 180 ALA A O 1
ATOM 1324 N N . ILE A 1 181 ? -12.655 7.180 -3.251 1.00 95.81 181 ILE A N 1
ATOM 1325 C CA . ILE A 1 181 ? -14.029 7.677 -3.471 1.00 95.81 181 ILE A CA 1
ATOM 1326 C C . ILE A 1 181 ? -14.621 7.133 -4.779 1.00 95.81 181 ILE A C 1
ATOM 1328 O O . ILE A 1 181 ? -15.818 6.882 -4.866 1.00 95.81 181 ILE A O 1
ATOM 1332 N N . ASN A 1 182 ? -13.790 6.922 -5.799 1.00 92.69 182 ASN A N 1
ATOM 1333 C CA . ASN A 1 182 ? -14.227 6.302 -7.048 1.00 92.69 182 ASN A CA 1
ATOM 1334 C C . ASN A 1 182 ? -14.459 4.790 -6.906 1.00 92.69 182 ASN A C 1
ATOM 1336 O O . ASN A 1 182 ? -15.263 4.230 -7.647 1.00 92.69 182 ASN A O 1
ATOM 1340 N N . ALA A 1 183 ? -13.751 4.129 -5.985 1.00 89.50 183 ALA A N 1
ATOM 1341 C CA . ALA A 1 183 ? -13.861 2.690 -5.759 1.00 89.50 183 ALA A CA 1
ATOM 1342 C C . ALA A 1 183 ? -15.054 2.314 -4.866 1.00 89.50 183 ALA A C 1
ATOM 1344 O O . ALA A 1 183 ? -15.665 1.271 -5.081 1.00 89.50 183 ALA A O 1
ATOM 1345 N N . ILE A 1 184 ? -15.385 3.141 -3.869 1.00 93.75 184 ILE A N 1
ATOM 1346 C CA . ILE A 1 184 ? -16.442 2.862 -2.889 1.00 93.75 184 ILE A CA 1
ATOM 1347 C C . ILE A 1 184 ? -17.253 4.106 -2.532 1.00 93.75 184 ILE A C 1
ATOM 1349 O O . ILE A 1 184 ? -16.810 5.232 -2.714 1.00 93.75 184 ILE A O 1
ATOM 1353 N N . THR A 1 185 ? -18.424 3.908 -1.921 1.00 96.56 185 THR A N 1
ATOM 1354 C CA . THR A 1 185 ? -19.081 4.974 -1.147 1.00 96.56 185 THR A CA 1
ATOM 1355 C C . THR A 1 185 ? -18.545 4.929 0.289 1.00 96.56 185 THR A C 1
ATOM 1357 O O . THR A 1 185 ? -18.964 4.040 1.036 1.00 96.56 185 THR A O 1
ATOM 1360 N N . PRO A 1 186 ? -17.612 5.815 0.691 1.00 96.75 186 PRO A N 1
ATOM 1361 C CA . PRO A 1 186 ? -17.043 5.784 2.036 1.00 96.75 186 PRO A CA 1
ATOM 1362 C C . PRO A 1 186 ? -18.079 6.175 3.097 1.00 96.75 186 PRO A C 1
ATOM 1364 O O . PRO A 1 186 ? -19.014 6.924 2.812 1.00 96.75 186 PRO A O 1
ATOM 1367 N N . ASP A 1 187 ? -17.896 5.709 4.337 1.00 98.19 187 ASP A N 1
ATOM 1368 C CA . ASP A 1 187 ? -18.766 6.119 5.451 1.00 98.19 187 ASP A CA 1
ATOM 1369 C C . ASP A 1 187 ? -18.593 7.611 5.766 1.00 98.19 187 ASP A C 1
ATOM 1371 O O . ASP A 1 187 ? -19.564 8.299 6.085 1.00 98.19 187 ASP A O 1
ATOM 1375 N N . HIS A 1 188 ? -17.356 8.110 5.661 1.00 98.44 188 HIS A N 1
ATOM 1376 C CA . HIS A 1 188 ? -17.018 9.507 5.904 1.00 98.44 188 HIS A CA 1
ATOM 1377 C C . HIS A 1 188 ? -15.975 10.022 4.906 1.00 98.44 188 HIS A C 1
ATOM 1379 O O . HIS A 1 188 ? -14.958 9.371 4.660 1.00 98.44 188 HIS A O 1
ATOM 1385 N N . VAL A 1 189 ? -16.204 11.236 4.407 1.00 98.62 189 VAL A N 1
ATOM 1386 C CA . VAL A 1 189 ? -15.183 12.102 3.803 1.00 98.62 189 VAL A CA 1
ATOM 1387 C C . VAL A 1 189 ? -15.038 13.304 4.727 1.00 98.62 189 VAL A C 1
ATOM 1389 O O . VAL A 1 189 ? -16.054 13.887 5.111 1.00 98.62 189 VAL A O 1
ATOM 1392 N N . ALA A 1 190 ? -13.821 13.613 5.169 1.00 98.31 190 ALA A N 1
ATOM 1393 C CA . ALA A 1 190 ? -13.614 14.645 6.180 1.00 98.31 190 ALA A CA 1
ATOM 1394 C C . ALA A 1 190 ? -12.230 15.292 6.109 1.00 98.31 190 ALA A C 1
ATOM 1396 O O . ALA A 1 190 ? -11.233 14.625 5.825 1.00 98.31 190 ALA A O 1
ATOM 1397 N N . ASP A 1 191 ? -12.176 16.564 6.499 1.00 98.19 191 ASP A N 1
ATOM 1398 C CA . ASP A 1 191 ? -10.928 17.270 6.776 1.00 98.19 191 ASP A CA 1
ATOM 1399 C C . ASP A 1 191 ? -10.144 16.584 7.898 1.00 98.19 191 ASP A C 1
ATOM 1401 O O . ASP A 1 191 ? -10.713 16.092 8.883 1.00 98.19 191 ASP A O 1
ATOM 1405 N N . VAL A 1 192 ? -8.816 16.602 7.800 1.00 97.56 192 VAL A N 1
ATOM 1406 C CA . VAL A 1 192 ? -7.894 15.948 8.743 1.00 97.56 192 VAL A CA 1
ATOM 1407 C C . VAL A 1 192 ? -8.123 16.371 10.190 1.00 97.56 192 VAL A C 1
ATOM 1409 O O . VAL A 1 192 ? -7.925 15.567 11.107 1.00 97.56 192 VAL A O 1
ATOM 1412 N N . GLU A 1 193 ? -8.552 17.612 10.422 1.00 96.81 193 GLU A N 1
ATOM 1413 C CA . GLU A 1 193 ? -8.870 18.092 11.767 1.00 96.81 193 GLU A CA 1
ATOM 1414 C C . GLU A 1 193 ? -10.048 17.359 12.419 1.00 96.81 193 GLU A C 1
ATOM 1416 O O . GLU A 1 193 ? -10.053 17.192 13.638 1.00 96.81 193 GLU A O 1
ATOM 1421 N N . ASN A 1 194 ? -10.980 16.841 11.616 1.00 97.81 194 ASN A N 1
ATOM 1422 C CA . ASN A 1 194 ? -12.189 16.162 12.073 1.00 97.81 194 ASN A CA 1
ATOM 1423 C C . ASN A 1 194 ? -12.026 14.634 12.135 1.00 97.81 194 ASN A C 1
ATOM 1425 O O . ASN A 1 194 ? -12.690 13.978 12.942 1.00 97.81 194 ASN A O 1
ATOM 1429 N N . ILE A 1 195 ? -11.106 14.054 11.352 1.00 98.38 195 ILE A N 1
ATOM 1430 C CA . ILE A 1 195 ? -10.876 12.595 11.297 1.00 98.38 195 ILE A CA 1
ATOM 1431 C C . ILE A 1 195 ? -10.570 12.008 12.683 1.00 98.38 195 ILE A C 1
ATOM 1433 O O . ILE A 1 195 ? -11.049 10.925 13.020 1.00 98.38 195 ILE A O 1
ATOM 1437 N N . GLY A 1 196 ? -9.790 12.715 13.508 1.00 96.88 196 GLY A N 1
ATOM 1438 C CA . GLY A 1 196 ? -9.450 12.255 14.856 1.00 96.88 196 GLY A CA 1
ATOM 1439 C C . GLY A 1 196 ? -10.674 12.067 15.752 1.00 96.88 196 GLY A C 1
ATOM 1440 O O . GLY A 1 196 ? -10.778 11.045 16.423 1.00 96.88 196 GLY A O 1
ATOM 1441 N N . ALA A 1 197 ? -11.616 13.012 15.730 1.00 96.56 197 ALA A N 1
ATOM 1442 C CA . ALA A 1 197 ? -12.855 12.921 16.499 1.00 96.56 197 ALA A CA 1
ATOM 1443 C C . ALA A 1 197 ? -13.789 11.828 15.953 1.00 96.56 197 ALA A C 1
ATOM 1445 O O . ALA A 1 197 ? -14.310 11.033 16.735 1.00 96.56 197 ALA A O 1
ATOM 1446 N N . LEU A 1 198 ? -13.926 11.731 14.626 1.00 97.88 198 LEU A N 1
ATOM 1447 C CA . LEU A 1 198 ? -14.721 10.688 13.965 1.00 97.88 198 LEU A CA 1
ATOM 1448 C C . LEU A 1 198 ? -14.221 9.279 14.300 1.00 97.88 198 LEU A C 1
ATOM 1450 O O . LEU A 1 198 ? -15.015 8.384 14.583 1.00 97.88 198 LEU A O 1
ATOM 1454 N N . LEU A 1 199 ? -12.899 9.077 14.325 1.00 97.81 199 LEU A N 1
ATOM 1455 C CA . LEU A 1 199 ? -12.310 7.799 14.725 1.00 97.81 199 LEU A CA 1
ATOM 1456 C C . LEU A 1 199 ? -12.744 7.402 16.143 1.00 97.81 199 LEU A C 1
ATOM 1458 O O . LEU A 1 199 ? -13.070 6.240 16.378 1.00 97.81 199 LEU A O 1
ATOM 1462 N N . LEU A 1 200 ? -12.757 8.348 17.086 1.00 95.62 200 LEU A N 1
ATOM 1463 C CA . LEU A 1 200 ? -13.186 8.071 18.459 1.00 95.62 200 LEU A CA 1
ATOM 1464 C C . LEU A 1 200 ? -14.667 7.688 18.521 1.00 95.62 200 LEU A C 1
ATOM 1466 O O . LEU A 1 200 ? -15.000 6.709 19.182 1.00 95.62 200 LEU A O 1
ATOM 1470 N N . GLU A 1 201 ? -15.527 8.418 17.808 1.00 96.56 201 GLU A N 1
ATOM 1471 C CA . GLU A 1 201 ? -16.966 8.139 17.739 1.00 96.56 201 GLU A CA 1
ATOM 1472 C C . GLU A 1 201 ? -17.243 6.728 17.201 1.00 96.56 201 GLU A C 1
ATOM 1474 O O . GLU A 1 201 ? -17.997 5.962 17.802 1.00 96.56 201 GLU A O 1
ATOM 1479 N N . ILE A 1 202 ? -16.573 6.345 16.110 1.00 96.44 202 ILE A N 1
ATOM 1480 C CA . ILE A 1 202 ? -16.713 5.013 15.509 1.00 96.44 202 ILE A CA 1
ATOM 1481 C C . ILE A 1 202 ? -16.261 3.918 16.478 1.00 96.44 202 ILE A C 1
ATOM 1483 O O . ILE A 1 202 ? -16.939 2.900 16.624 1.00 96.44 202 ILE A O 1
ATOM 1487 N N . VAL A 1 203 ? -15.121 4.117 17.146 1.00 94.38 203 VAL A N 1
ATOM 1488 C CA . VAL A 1 203 ? -14.553 3.124 18.068 1.00 94.38 203 VAL A CA 1
ATOM 1489 C C . VAL A 1 203 ? -15.447 2.931 19.292 1.00 94.38 203 VAL A C 1
ATOM 1491 O O . VAL A 1 203 ? -15.645 1.799 19.731 1.00 94.38 203 VAL A O 1
ATOM 1494 N N . GLU A 1 204 ? -16.032 4.008 19.818 1.00 92.81 204 GLU A N 1
ATOM 1495 C CA . GLU A 1 204 ? -16.998 3.953 20.922 1.00 92.81 204 GLU A CA 1
ATOM 1496 C C . GLU A 1 204 ? -18.304 3.248 20.528 1.00 92.81 204 GLU A C 1
ATOM 1498 O O . GLU A 1 204 ? -18.941 2.612 21.369 1.00 92.81 204 GLU A O 1
ATOM 1503 N N . ALA A 1 205 ? -18.682 3.316 19.250 1.00 93.06 205 ALA A N 1
ATOM 1504 C CA . ALA A 1 205 ? -19.870 2.665 18.710 1.00 93.06 205 ALA A CA 1
ATOM 1505 C C . ALA A 1 205 ? -19.671 1.176 18.363 1.00 93.06 205 ALA A C 1
ATOM 1507 O O . ALA A 1 205 ? -20.632 0.514 17.955 1.00 93.06 205 ALA A O 1
ATOM 1508 N N . PHE A 1 206 ? -18.461 0.618 18.506 1.00 90.75 206 PHE A N 1
ATOM 1509 C CA . PHE A 1 206 ? -18.230 -0.785 18.171 1.00 90.75 206 PHE A CA 1
ATOM 1510 C C . PHE A 1 206 ? -19.073 -1.743 19.023 1.00 90.75 206 PHE A C 1
ATOM 1512 O O . PHE A 1 206 ? -19.236 -1.547 20.231 1.00 90.75 206 PHE A O 1
ATOM 1519 N N . PRO A 1 207 ? -19.586 -2.837 18.425 1.00 81.44 207 PRO A N 1
ATOM 1520 C CA . PRO A 1 207 ? -20.433 -3.769 19.149 1.00 81.44 207 PRO A CA 1
ATOM 1521 C C . PRO A 1 207 ? -19.641 -4.448 20.270 1.00 81.44 207 PRO A C 1
ATOM 1523 O O . PRO A 1 207 ? -18.535 -4.957 20.054 1.00 81.44 207 PRO A O 1
ATOM 1526 N N . ALA A 1 208 ? -20.218 -4.477 21.472 1.00 77.56 208 ALA A N 1
ATOM 1527 C CA . ALA A 1 208 ? -19.649 -5.171 22.622 1.00 77.56 208 ALA A CA 1
ATOM 1528 C C . ALA A 1 208 ? -19.775 -6.700 22.475 1.00 77.56 208 ALA A C 1
ATOM 1530 O O . ALA A 1 208 ? -20.750 -7.205 21.922 1.00 77.56 208 ALA A O 1
ATOM 1531 N N . GLY A 1 209 ? -18.812 -7.447 23.027 1.00 75.31 209 GLY A N 1
ATOM 1532 C CA . GLY A 1 209 ? -18.832 -8.917 23.038 1.00 75.31 209 GLY A CA 1
ATOM 1533 C C . GLY A 1 209 ? -18.117 -9.578 21.849 1.00 75.31 209 GLY A C 1
ATOM 1534 O O . GLY A 1 209 ? -17.368 -8.917 21.132 1.00 75.31 209 GLY A O 1
ATOM 1535 N N . PRO A 1 210 ? -18.250 -10.900 21.666 1.00 74.06 210 PRO A N 1
ATOM 1536 C CA . PRO A 1 210 ? -17.609 -11.607 20.562 1.00 74.06 210 PRO A CA 1
ATOM 1537 C C . PRO A 1 210 ? -18.238 -11.214 19.220 1.00 74.06 210 PRO A C 1
ATOM 1539 O O . PRO A 1 210 ? -19.460 -11.172 19.091 1.00 74.06 210 PRO A O 1
ATOM 1542 N N . ILE A 1 211 ? -17.399 -10.964 18.215 1.00 72.06 211 ILE A N 1
ATOM 1543 C CA . ILE A 1 211 ? -17.833 -10.690 16.842 1.00 72.06 211 ILE A CA 1
ATOM 1544 C C . ILE A 1 211 ? -17.594 -11.930 15.998 1.00 72.06 211 ILE A C 1
ATOM 1546 O O . ILE A 1 211 ? -16.520 -12.527 16.038 1.00 72.06 211 ILE A O 1
ATOM 1550 N N . THR A 1 212 ? -18.602 -12.304 15.220 1.00 75.62 212 THR A N 1
ATOM 1551 C CA . THR A 1 212 ? -18.443 -13.240 14.110 1.00 75.62 212 THR A CA 1
ATOM 1552 C C . THR A 1 212 ? -18.137 -12.420 12.869 1.00 75.62 212 THR A C 1
ATOM 1554 O O . THR A 1 212 ? -18.941 -11.580 12.473 1.00 75.62 212 THR A O 1
ATOM 1557 N N . VAL A 1 213 ? -16.953 -12.617 12.293 1.00 76.69 213 VAL A N 1
ATOM 1558 C CA . VAL A 1 213 ? -16.588 -11.960 11.039 1.00 76.69 213 VAL A CA 1
ATOM 1559 C C . VAL A 1 213 ? -17.067 -12.843 9.895 1.00 76.69 213 VAL A C 1
ATOM 1561 O O . VAL A 1 213 ? -16.535 -13.935 9.695 1.00 76.69 213 VAL A O 1
ATOM 1564 N N . ASP A 1 214 ? -18.083 -12.389 9.167 1.00 85.12 214 ASP A N 1
ATOM 1565 C CA . ASP A 1 214 ? -18.480 -13.011 7.905 1.00 85.12 214 ASP A CA 1
ATOM 1566 C C . ASP A 1 214 ? -17.614 -12.429 6.786 1.00 85.12 214 ASP A C 1
ATOM 1568 O O . ASP A 1 214 ? -17.899 -11.364 6.243 1.00 85.12 214 ASP A O 1
ATOM 1572 N N . VAL A 1 215 ? -16.474 -13.072 6.529 1.00 89.31 215 VAL A N 1
ATOM 1573 C CA . VAL A 1 215 ? -15.527 -12.621 5.505 1.00 89.31 215 VAL A CA 1
ATOM 1574 C C . VAL A 1 215 ? -15.895 -13.262 4.166 1.00 89.31 215 VAL A C 1
ATOM 1576 O O . VAL A 1 215 ? -15.832 -14.495 4.071 1.00 89.31 215 VAL A O 1
ATOM 1579 N N . PRO A 1 216 ? -16.155 -12.481 3.101 1.00 92.12 216 PRO A N 1
ATOM 1580 C CA . PRO A 1 216 ? -16.325 -13.014 1.754 1.00 92.12 216 PRO A CA 1
ATOM 1581 C C . PRO A 1 216 ? -15.171 -13.942 1.352 1.00 92.12 216 PRO A C 1
ATOM 1583 O O . PRO A 1 216 ? -13.997 -13.610 1.533 1.00 92.12 216 PRO A O 1
ATOM 1586 N N . GLN A 1 217 ? -15.486 -15.101 0.766 1.00 92.12 217 GLN A N 1
ATOM 1587 C CA . GLN A 1 217 ? -14.478 -16.110 0.409 1.00 92.12 217 GLN A CA 1
ATOM 1588 C C . GLN A 1 217 ? -13.361 -15.538 -0.481 1.00 92.12 217 GLN A C 1
ATOM 1590 O O . GLN A 1 217 ? -12.193 -15.873 -0.287 1.00 92.12 217 GLN A O 1
ATOM 1595 N N . ALA A 1 218 ? -13.699 -14.645 -1.415 1.00 91.81 218 ALA A N 1
ATOM 1596 C CA . ALA A 1 218 ? -12.718 -13.969 -2.259 1.00 91.81 218 ALA A CA 1
ATOM 1597 C C . ALA A 1 218 ? -11.683 -13.186 -1.427 1.00 91.81 218 ALA A C 1
ATOM 1599 O O . ALA A 1 218 ? -10.479 -13.358 -1.609 1.00 91.81 218 ALA A O 1
ATOM 1600 N N . LEU A 1 219 ? -12.122 -12.420 -0.424 1.00 92.56 219 LEU A N 1
ATOM 1601 C CA . LEU A 1 219 ? -11.210 -11.675 0.447 1.00 92.56 219 LEU A CA 1
ATOM 1602 C C . LEU A 1 219 ? -10.331 -12.595 1.300 1.00 92.56 219 LEU A C 1
ATOM 1604 O O . LEU A 1 219 ? -9.150 -12.300 1.490 1.00 92.56 219 LEU A O 1
ATOM 1608 N N . GLN A 1 220 ? -10.858 -13.736 1.759 1.00 92.56 220 GLN A N 1
ATOM 1609 C CA . GLN A 1 220 ? -10.048 -14.739 2.464 1.00 92.56 220 GLN A CA 1
ATOM 1610 C C . GLN A 1 220 ? -8.924 -15.284 1.570 1.00 92.56 220 GLN A C 1
ATOM 1612 O O . GLN A 1 220 ? -7.781 -15.421 2.010 1.00 92.56 220 GLN A O 1
ATOM 1617 N N . LEU A 1 221 ? -9.238 -15.584 0.306 1.00 92.38 221 LEU A N 1
ATOM 1618 C CA . LEU A 1 221 ? -8.270 -16.089 -0.667 1.00 92.38 221 LEU A CA 1
ATOM 1619 C C . LEU A 1 221 ? -7.206 -15.037 -1.000 1.00 92.38 221 LEU A C 1
ATOM 1621 O O . LEU A 1 221 ? -6.020 -15.368 -1.032 1.00 92.38 221 LEU A O 1
ATOM 1625 N N . GLU A 1 222 ? -7.601 -13.780 -1.198 1.00 92.31 222 GLU A N 1
ATOM 1626 C CA . GLU A 1 222 ? -6.663 -12.687 -1.461 1.00 92.31 222 GLU A CA 1
ATOM 1627 C C . GLU A 1 222 ? -5.749 -12.391 -0.271 1.00 92.31 222 GLU A C 1
ATOM 1629 O O . GLU A 1 222 ? -4.535 -12.302 -0.446 1.00 92.31 222 GLU A O 1
ATOM 1634 N N . ALA A 1 223 ? -6.290 -12.316 0.947 1.00 92.19 223 ALA A N 1
ATOM 1635 C CA . ALA A 1 223 ? -5.474 -12.138 2.148 1.00 92.19 223 ALA A CA 1
ATOM 1636 C C . ALA A 1 223 ? -4.484 -13.301 2.336 1.00 92.19 223 ALA A C 1
ATOM 1638 O O . ALA A 1 223 ? -3.340 -13.105 2.752 1.00 92.19 223 ALA A O 1
ATOM 1639 N N . ALA A 1 224 ? -4.890 -14.525 1.983 1.00 91.69 224 ALA A N 1
ATOM 1640 C CA . ALA A 1 224 ? -4.000 -15.676 2.013 1.00 91.69 224 ALA A CA 1
ATOM 1641 C C . ALA A 1 224 ? -2.877 -15.580 0.963 1.00 91.69 224 ALA A C 1
ATOM 1643 O O . ALA A 1 224 ? -1.755 -15.999 1.257 1.00 91.69 224 ALA A O 1
ATOM 1644 N N . LEU A 1 225 ? -3.156 -15.038 -0.231 1.00 90.88 225 LEU A N 1
ATOM 1645 C CA . LEU A 1 225 ? -2.150 -14.772 -1.270 1.00 90.88 225 LEU A CA 1
ATOM 1646 C C . LEU A 1 225 ? -1.126 -13.723 -0.830 1.00 90.88 225 LEU A C 1
ATOM 1648 O O . LEU A 1 225 ? 0.060 -13.896 -1.097 1.00 90.88 225 LEU A O 1
ATOM 1652 N N . ASP A 1 226 ? -1.556 -12.681 -0.117 1.00 90.19 226 ASP A N 1
ATOM 1653 C CA . ASP A 1 226 ? -0.636 -11.658 0.403 1.00 90.19 226 ASP A CA 1
ATOM 1654 C C . ASP A 1 226 ? 0.275 -12.205 1.513 1.00 90.19 226 ASP A C 1
ATOM 1656 O O . ASP A 1 226 ? 1.384 -11.710 1.727 1.00 90.19 226 ASP A O 1
ATOM 1660 N N . ARG A 1 227 ? -0.183 -13.241 2.229 1.00 88.69 227 ARG A N 1
ATOM 1661 C CA . ARG A 1 227 ? 0.573 -13.885 3.309 1.00 88.69 227 ARG A CA 1
ATOM 1662 C C . ARG A 1 227 ? 1.576 -14.918 2.797 1.00 88.69 227 ARG A C 1
ATOM 1664 O O . ARG A 1 227 ? 2.678 -15.005 3.335 1.00 88.69 227 ARG A O 1
ATOM 1671 N N . THR A 1 228 ? 1.184 -15.754 1.834 1.00 87.12 228 THR A N 1
ATOM 1672 C CA . THR A 1 228 ? 1.997 -16.883 1.355 1.00 87.12 228 THR A CA 1
ATOM 1673 C C . THR A 1 228 ? 1.666 -17.276 -0.083 1.00 87.12 228 THR A C 1
ATOM 1675 O O . THR A 1 228 ? 0.507 -17.264 -0.499 1.00 87.12 228 THR A O 1
ATOM 1678 N N . LEU A 1 229 ? 2.690 -17.731 -0.810 1.00 85.00 229 LEU A N 1
ATOM 1679 C CA . LEU A 1 229 ? 2.565 -18.270 -2.168 1.00 85.00 229 LEU A CA 1
ATOM 1680 C C . LEU A 1 229 ? 2.123 -19.741 -2.209 1.00 85.00 229 LEU A C 1
ATOM 1682 O O . LEU A 1 229 ? 1.939 -20.308 -3.288 1.00 85.00 229 LEU A O 1
ATOM 1686 N N . GLU A 1 230 ? 1.933 -20.382 -1.055 1.00 85.88 230 GLU A N 1
ATOM 1687 C CA . GLU A 1 230 ? 1.391 -21.739 -0.995 1.00 85.88 230 GLU A CA 1
ATOM 1688 C C . GLU A 1 230 ? 0.029 -21.822 -1.690 1.00 85.88 230 GLU A C 1
ATOM 1690 O O . GLU A 1 230 ? -0.903 -21.086 -1.361 1.00 85.88 230 GLU A O 1
ATOM 1695 N N . ASN A 1 231 ? -0.093 -22.750 -2.644 1.00 86.56 231 ASN A N 1
ATOM 1696 C CA . ASN A 1 231 ? -1.289 -22.949 -3.467 1.00 86.56 231 ASN A CA 1
ATOM 1697 C C . ASN A 1 231 ? -1.747 -21.694 -4.235 1.00 86.56 231 ASN A C 1
ATOM 1699 O O . ASN A 1 231 ? -2.921 -21.604 -4.595 1.00 86.56 231 ASN A O 1
ATOM 1703 N N . ALA A 1 232 ? -0.842 -20.744 -4.513 1.00 88.38 232 ALA A N 1
ATOM 1704 C CA . ALA A 1 232 ? -1.192 -19.462 -5.126 1.00 88.38 232 ALA A CA 1
ATOM 1705 C C . ALA A 1 232 ? -1.999 -19.618 -6.421 1.00 88.38 232 ALA A C 1
ATOM 1707 O O . ALA A 1 232 ? -3.057 -19.014 -6.557 1.00 88.38 232 ALA A O 1
ATOM 1708 N N . GLN A 1 233 ? -1.559 -20.492 -7.330 1.00 89.19 233 GLN A N 1
ATOM 1709 C CA . GLN A 1 233 ? -2.264 -20.734 -8.590 1.00 89.19 233 GLN A CA 1
ATOM 1710 C C . GLN A 1 233 ? -3.707 -21.214 -8.371 1.00 89.19 233 GLN A C 1
ATOM 1712 O O . GLN A 1 233 ? -4.627 -20.655 -8.950 1.00 89.19 233 GLN A O 1
ATOM 1717 N N . SER A 1 234 ? -3.922 -22.188 -7.481 1.00 91.44 234 SER A N 1
ATOM 1718 C CA . SER A 1 234 ? -5.268 -22.700 -7.197 1.00 91.44 234 SER A CA 1
ATOM 1719 C C . SER A 1 234 ? -6.180 -21.645 -6.566 1.00 91.44 234 SER A C 1
ATOM 1721 O O . SER A 1 234 ? -7.384 -21.662 -6.813 1.00 91.44 234 SER A O 1
ATOM 1723 N N . ARG A 1 235 ? -5.633 -20.730 -5.754 1.00 93.19 235 ARG A N 1
ATOM 1724 C CA . ARG A 1 235 ? -6.401 -19.606 -5.196 1.00 93.19 235 ARG A CA 1
ATOM 1725 C C . ARG A 1 235 ? -6.737 -18.574 -6.269 1.00 93.19 235 ARG A C 1
ATOM 1727 O O . ARG A 1 235 ? -7.861 -18.097 -6.304 1.00 93.19 235 ARG A O 1
ATOM 1734 N N . LEU A 1 236 ? -5.793 -18.264 -7.156 1.00 92.88 236 LEU A N 1
ATOM 1735 C CA . LEU A 1 236 ? -6.016 -17.352 -8.280 1.00 92.88 236 LEU A CA 1
ATOM 1736 C C . LEU A 1 236 ? -7.079 -17.890 -9.244 1.00 92.88 236 LEU A C 1
ATOM 1738 O O . LEU A 1 236 ? -7.971 -17.142 -9.627 1.00 92.88 236 LEU A O 1
ATOM 1742 N N . ASP A 1 237 ? -7.048 -19.189 -9.550 1.00 93.31 237 ASP A N 1
ATOM 1743 C CA . ASP A 1 237 ? -8.061 -19.853 -10.384 1.00 93.31 237 ASP A CA 1
ATOM 1744 C C . ASP A 1 237 ? -9.467 -19.835 -9.746 1.00 93.31 237 ASP A C 1
ATOM 1746 O O . ASP A 1 237 ? -10.465 -19.920 -10.455 1.00 93.31 237 ASP A O 1
ATOM 1750 N N . GLN A 1 238 ? -9.561 -19.727 -8.415 1.00 94.12 238 GLN A N 1
ATOM 1751 C CA . GLN A 1 238 ? -10.835 -19.551 -7.701 1.00 94.12 238 GLN A CA 1
ATOM 1752 C C . GLN A 1 238 ? -11.295 -18.091 -7.653 1.00 94.12 238 GLN A C 1
ATOM 1754 O O . GLN A 1 238 ? -12.493 -17.836 -7.571 1.00 94.12 238 GLN A O 1
ATOM 1759 N N . LEU A 1 239 ? -10.356 -17.145 -7.658 1.00 92.62 239 LEU A N 1
ATOM 1760 C CA . LEU A 1 239 ? -10.646 -15.718 -7.557 1.00 92.62 239 LEU A CA 1
ATOM 1761 C C . LEU A 1 239 ? -11.078 -15.098 -8.881 1.00 92.62 239 LEU A C 1
ATOM 1763 O O . LEU A 1 239 ? -11.848 -14.142 -8.880 1.00 92.62 239 LEU A O 1
ATOM 1767 N N . GLY A 1 240 ? -10.552 -15.591 -9.999 1.00 93.50 240 GLY A N 1
ATOM 1768 C CA . GLY A 1 240 ? -10.719 -14.904 -11.266 1.00 93.50 240 GLY A CA 1
ATOM 1769 C C . GLY A 1 240 ? -10.245 -15.689 -12.476 1.00 93.50 240 GLY A C 1
ATOM 1770 O O . GLY A 1 240 ? -9.822 -16.843 -12.389 1.00 93.50 240 GLY A O 1
ATOM 1771 N N . ALA A 1 241 ? -10.329 -15.045 -13.637 1.00 94.44 241 ALA A N 1
ATOM 1772 C CA . ALA A 1 241 ? -10.000 -15.662 -14.913 1.00 94.44 241 ALA A CA 1
ATOM 1773 C C . ALA A 1 241 ? -8.562 -15.339 -15.327 1.00 94.44 241 ALA A C 1
ATOM 1775 O O . ALA A 1 241 ? -8.090 -14.208 -15.215 1.00 94.44 241 ALA A O 1
ATOM 1776 N N . ARG A 1 242 ? -7.858 -16.336 -15.866 1.00 94.94 242 ARG A N 1
ATOM 1777 C CA . ARG A 1 242 ? -6.537 -16.122 -16.459 1.00 94.94 242 ARG A CA 1
ATOM 1778 C C . ARG A 1 242 ? -6.662 -15.316 -17.753 1.00 94.94 242 ARG A C 1
ATOM 1780 O O . ARG A 1 242 ? -7.462 -15.648 -18.624 1.00 94.94 242 ARG A O 1
ATOM 1787 N N . THR A 1 243 ? -5.816 -14.306 -17.898 1.00 95.12 243 THR A N 1
ATOM 1788 C CA . THR A 1 243 ? -5.796 -13.392 -19.047 1.00 95.12 243 THR A CA 1
ATOM 1789 C C . THR A 1 243 ? -4.704 -13.768 -20.056 1.00 95.12 243 THR A C 1
ATOM 1791 O O . THR A 1 243 ? -3.844 -14.615 -19.794 1.00 95.12 243 THR A O 1
ATOM 1794 N N . SER A 1 244 ? -4.708 -13.102 -21.215 1.00 93.62 244 SER A N 1
ATOM 1795 C CA . SER A 1 244 ? -3.594 -13.123 -22.174 1.00 93.62 244 SER A CA 1
ATOM 1796 C C . SER A 1 244 ? -2.484 -12.118 -21.843 1.00 93.62 244 SER A C 1
ATOM 1798 O O . SER A 1 244 ? -1.529 -11.999 -22.609 1.00 93.62 244 SER A O 1
ATOM 1800 N N . LEU A 1 245 ? -2.615 -11.369 -20.745 1.00 93.31 245 LEU A N 1
ATOM 1801 C CA . LEU A 1 245 ? -1.641 -10.371 -20.321 1.00 93.31 245 LEU A CA 1
ATOM 1802 C C . LEU A 1 245 ? -0.527 -11.022 -19.493 1.00 93.31 245 LEU A C 1
ATOM 1804 O O . LEU A 1 245 ? -0.736 -12.006 -18.773 1.00 93.31 245 LEU A O 1
ATOM 1808 N N . ALA A 1 246 ? 0.666 -10.440 -19.591 1.00 92.88 246 ALA A N 1
ATOM 1809 C CA . ALA A 1 246 ? 1.827 -10.825 -18.805 1.00 92.88 246 ALA A CA 1
ATOM 1810 C C . ALA A 1 246 ? 2.119 -9.769 -17.736 1.00 92.88 246 ALA A C 1
ATOM 1812 O O . ALA A 1 246 ? 1.963 -8.572 -17.964 1.00 92.88 246 ALA A O 1
ATOM 1813 N N . CYS A 1 247 ? 2.559 -10.229 -16.570 1.00 92.81 247 CYS A N 1
ATOM 1814 C CA . CYS A 1 247 ? 3.011 -9.387 -15.475 1.00 92.81 247 CYS A CA 1
ATOM 1815 C C . CYS A 1 247 ? 4.264 -8.612 -15.916 1.00 92.81 247 CYS A C 1
ATOM 1817 O O . CYS A 1 247 ? 5.259 -9.263 -16.243 1.00 92.81 247 CYS A O 1
ATOM 1819 N N . PRO A 1 248 ? 4.259 -7.267 -15.893 1.00 89.81 248 PRO A N 1
ATOM 1820 C CA . PRO A 1 248 ? 5.409 -6.465 -16.320 1.00 89.81 248 PRO A CA 1
ATOM 1821 C C . PRO A 1 248 ? 6.675 -6.739 -15.501 1.00 89.81 248 PRO A C 1
ATOM 1823 O O . PRO A 1 248 ? 7.773 -6.735 -16.039 1.00 89.81 248 PRO A O 1
ATOM 1826 N N . ASP A 1 249 ? 6.530 -7.062 -14.213 1.00 88.12 249 ASP A N 1
ATOM 1827 C CA . ASP A 1 249 ? 7.673 -7.266 -13.319 1.00 88.12 249 ASP A CA 1
ATOM 1828 C C . ASP A 1 249 ? 8.280 -8.682 -13.373 1.00 88.12 249 ASP A C 1
ATOM 1830 O O . ASP A 1 249 ? 9.431 -8.868 -12.980 1.00 88.12 249 ASP A O 1
ATOM 1834 N N . CYS A 1 250 ? 7.540 -9.707 -13.823 1.00 89.81 250 CYS A N 1
ATOM 1835 C CA . CYS A 1 250 ? 8.054 -11.091 -13.841 1.00 89.81 250 CYS A CA 1
ATOM 1836 C C . CYS A 1 250 ? 7.824 -11.882 -15.133 1.00 89.81 250 CYS A C 1
ATOM 1838 O O . CYS A 1 250 ? 8.288 -13.017 -15.238 1.00 89.81 250 CYS A O 1
ATOM 1840 N N . GLY A 1 251 ? 7.078 -11.339 -16.094 1.00 90.12 251 GLY A N 1
ATOM 1841 C CA . GLY A 1 251 ? 6.701 -12.012 -17.340 1.00 90.12 251 GLY A CA 1
ATOM 1842 C C . GLY A 1 251 ? 5.712 -13.174 -17.175 1.00 90.12 251 GLY A C 1
ATOM 1843 O O . GLY A 1 251 ? 5.367 -13.835 -18.152 1.00 90.12 251 GLY A O 1
ATOM 1844 N N . GLY A 1 252 ? 5.256 -13.455 -15.951 1.00 91.81 252 GLY A N 1
ATOM 1845 C CA . GLY A 1 252 ? 4.300 -14.522 -15.663 1.00 91.81 252 GLY A CA 1
ATOM 1846 C C . GLY A 1 252 ? 2.865 -14.181 -16.084 1.00 91.81 252 GLY A C 1
ATOM 1847 O O . GLY A 1 252 ? 2.552 -13.012 -16.300 1.00 91.81 252 GLY A O 1
ATOM 1848 N N . PRO A 1 253 ? 1.962 -15.175 -16.161 1.00 94.50 253 PRO A N 1
ATOM 1849 C CA . PRO A 1 253 ? 0.553 -14.928 -16.464 1.00 94.50 253 PRO A CA 1
ATOM 1850 C C . PRO A 1 253 ? -0.128 -14.066 -15.395 1.00 94.50 253 PRO A C 1
ATOM 1852 O O . PRO A 1 253 ? 0.195 -14.180 -14.206 1.00 94.50 253 PRO A O 1
ATOM 1855 N N . LEU A 1 254 ? -1.091 -13.252 -15.832 1.00 96.00 254 LEU A N 1
ATOM 1856 C CA . LEU A 1 254 ? -1.982 -12.482 -14.967 1.00 96.00 254 LEU A CA 1
ATOM 1857 C C . LEU A 1 254 ? -3.384 -13.091 -14.916 1.00 96.00 254 LEU A C 1
ATOM 1859 O O . LEU A 1 254 ? -3.916 -13.538 -15.936 1.00 96.00 254 LEU A O 1
ATOM 1863 N N . TRP A 1 255 ? -3.982 -13.050 -13.731 1.00 96.31 255 TRP A N 1
ATOM 1864 C CA . TRP A 1 255 ? -5.397 -13.297 -13.486 1.00 96.31 255 TRP A CA 1
ATOM 1865 C C . TRP A 1 255 ? -6.093 -11.963 -13.273 1.00 96.31 255 TRP A C 1
ATOM 1867 O O . TRP A 1 255 ? -5.569 -11.109 -12.560 1.00 96.31 255 TRP A O 1
ATOM 1877 N N . GLU A 1 256 ? -7.257 -11.814 -13.888 1.00 96.06 256 GLU A N 1
ATOM 1878 C CA . GLU A 1 256 ? -8.181 -10.711 -13.660 1.00 96.06 256 GLU A CA 1
ATOM 1879 C C . GLU A 1 256 ? -9.107 -11.088 -12.505 1.00 96.06 256 GLU A C 1
ATOM 1881 O O . GLU A 1 256 ? -9.766 -12.129 -12.539 1.00 96.06 256 GLU A O 1
ATOM 1886 N N . ILE A 1 257 ? -9.111 -10.255 -11.471 1.00 92.81 257 ILE A N 1
ATOM 1887 C CA . ILE A 1 257 ? -9.840 -10.426 -10.221 1.00 92.81 257 ILE A CA 1
ATOM 1888 C C . ILE A 1 257 ? -11.000 -9.421 -10.231 1.00 92.81 257 ILE A C 1
ATOM 1890 O O . ILE A 1 257 ? -10.737 -8.215 -10.165 1.00 92.81 257 ILE A O 1
ATOM 1894 N N . PRO A 1 258 ? -12.261 -9.879 -10.326 1.00 89.75 258 PRO A N 1
ATOM 1895 C CA . PRO A 1 258 ? -13.422 -8.993 -10.324 1.00 89.75 258 PRO A CA 1
ATOM 1896 C C . PRO A 1 258 ? -13.519 -8.159 -9.040 1.00 89.75 258 PRO A C 1
ATOM 1898 O O . PRO A 1 258 ? -13.242 -8.668 -7.952 1.00 89.75 258 PRO A O 1
ATOM 1901 N N . ARG A 1 259 ? -13.932 -6.896 -9.174 1.00 81.81 259 ARG A N 1
ATOM 1902 C CA . ARG A 1 259 ? -14.186 -5.930 -8.086 1.00 81.81 259 ARG A CA 1
ATOM 1903 C C . ARG A 1 259 ? -15.446 -5.118 -8.400 1.00 81.81 259 ARG A C 1
ATOM 1905 O O . ARG A 1 259 ? -15.856 -5.085 -9.560 1.00 81.81 259 ARG A O 1
ATOM 1912 N N . ASP A 1 260 ? -16.023 -4.432 -7.412 1.00 73.38 260 ASP A N 1
ATOM 1913 C CA . ASP A 1 260 ? -17.264 -3.655 -7.603 1.00 73.38 260 ASP A CA 1
ATOM 1914 C C . ASP A 1 260 ? -17.049 -2.320 -8.361 1.00 73.38 260 ASP A C 1
ATOM 1916 O O . ASP A 1 260 ? -18.015 -1.646 -8.722 1.00 73.38 260 ASP A O 1
ATOM 1920 N N . GLY A 1 261 ? -15.794 -1.969 -8.676 1.00 72.94 261 GLY A N 1
ATOM 1921 C CA . GLY A 1 261 ? -15.412 -0.814 -9.499 1.00 72.94 261 GLY A CA 1
ATOM 1922 C C . GLY A 1 261 ? -14.516 -1.188 -10.684 1.00 72.94 261 GLY A C 1
ATOM 1923 O O . GLY A 1 261 ? -14.992 -1.442 -11.790 1.00 72.94 261 GLY A O 1
ATOM 1924 N N . GLU A 1 262 ? -13.199 -1.197 -10.463 1.00 81.50 262 GLU A N 1
ATOM 1925 C CA . GLU A 1 262 ? -12.205 -1.579 -11.473 1.00 81.50 262 GLU A CA 1
ATOM 1926 C C . GLU A 1 262 ? -11.607 -2.953 -11.147 1.00 81.50 262 GLU A C 1
ATOM 1928 O O . GLU A 1 262 ? -11.157 -3.193 -10.026 1.00 81.50 262 GLU A O 1
ATOM 1933 N N . ASN A 1 263 ? -11.563 -3.852 -12.135 1.00 89.50 263 ASN A N 1
ATOM 1934 C CA . ASN A 1 263 ? -10.960 -5.172 -11.957 1.00 89.50 263 ASN A CA 1
ATOM 1935 C C . ASN A 1 263 ? -9.476 -5.061 -11.574 1.00 89.50 263 ASN A C 1
ATOM 1937 O O . ASN A 1 263 ? -8.702 -4.319 -12.183 1.00 89.50 263 ASN A O 1
ATOM 1941 N N . GLY A 1 264 ? -9.071 -5.862 -10.590 1.00 91.56 264 GLY A N 1
ATOM 1942 C CA . GLY A 1 264 ? -7.674 -6.006 -10.198 1.00 91.56 264 GLY A CA 1
ATOM 1943 C C . GLY A 1 264 ? -6.963 -7.079 -11.017 1.00 91.56 264 GLY A C 1
ATOM 1944 O O . GLY A 1 264 ? -7.586 -7.968 -11.591 1.00 91.56 264 GLY A O 1
ATOM 1945 N N . TYR A 1 265 ? -5.636 -7.051 -11.024 1.00 94.69 265 TYR A N 1
ATOM 1946 C CA . TYR A 1 265 ? -4.804 -8.043 -11.697 1.00 94.69 265 TYR A CA 1
ATOM 1947 C C . TYR A 1 265 ? -3.782 -8.615 -10.731 1.00 94.69 265 TYR A C 1
ATOM 1949 O O . TYR A 1 265 ? -3.126 -7.871 -10.006 1.00 94.69 265 TYR A O 1
ATOM 1957 N N . ARG A 1 266 ? -3.607 -9.939 -10.736 1.00 94.19 266 ARG A N 1
ATOM 1958 C CA . ARG A 1 266 ? -2.618 -10.626 -9.892 1.00 94.19 266 ARG A CA 1
ATOM 1959 C C . ARG A 1 266 ? -1.808 -11.647 -10.676 1.00 94.19 266 ARG A C 1
ATOM 1961 O O . ARG A 1 266 ? -2.340 -12.359 -11.524 1.00 94.19 266 ARG A O 1
ATOM 1968 N N . CYS A 1 267 ? -0.516 -11.749 -10.376 1.00 92.50 267 CYS A N 1
ATOM 1969 C CA . CYS A 1 267 ? 0.366 -12.758 -10.959 1.00 92.50 267 CYS A CA 1
ATOM 1970 C C . CYS A 1 267 ? 0.598 -13.937 -10.000 1.00 92.50 267 CYS A C 1
ATOM 1972 O O . CYS A 1 267 ? 0.458 -13.816 -8.783 1.00 92.50 267 CYS A O 1
ATOM 1974 N N . HIS A 1 268 ? 1.028 -15.079 -10.543 1.00 88.88 268 HIS A N 1
ATOM 1975 C CA . HIS A 1 268 ? 1.241 -16.311 -9.768 1.00 88.88 268 HIS A CA 1
ATOM 1976 C C . HIS A 1 268 ? 2.321 -16.229 -8.673 1.00 88.88 268 HIS A C 1
ATOM 1978 O O . HIS A 1 268 ? 2.352 -17.091 -7.799 1.00 88.88 268 HIS A O 1
ATOM 1984 N N . ILE A 1 269 ? 3.200 -15.221 -8.719 1.00 86.88 269 ILE A N 1
ATOM 1985 C CA . ILE A 1 269 ? 4.235 -15.003 -7.699 1.00 86.88 269 ILE A CA 1
ATOM 1986 C C . ILE A 1 269 ? 3.898 -13.879 -6.717 1.00 86.88 269 ILE A C 1
ATOM 1988 O O . ILE A 1 269 ? 4.705 -13.642 -5.828 1.00 86.88 269 ILE A O 1
ATOM 1992 N N . GLY A 1 270 ? 2.746 -13.205 -6.859 1.00 85.44 270 GLY A N 1
ATOM 1993 C CA . GLY A 1 270 ? 2.217 -12.254 -5.873 1.00 85.44 270 GLY A CA 1
ATOM 1994 C C . GLY A 1 270 ? 2.202 -10.768 -6.259 1.00 85.44 270 GLY A C 1
ATOM 1995 O O . GLY A 1 270 ? 1.648 -9.988 -5.493 1.00 85.44 270 GLY A O 1
ATOM 1996 N N . HIS A 1 271 ? 2.738 -10.350 -7.416 1.00 89.50 271 HIS A N 1
ATOM 1997 C CA . HIS A 1 271 ? 2.527 -8.971 -7.892 1.00 89.50 271 HIS A CA 1
ATOM 1998 C C . HIS A 1 271 ? 1.038 -8.716 -8.128 1.00 89.50 271 HIS A C 1
ATOM 2000 O O . HIS A 1 271 ? 0.347 -9.576 -8.688 1.00 89.50 271 HIS A O 1
ATOM 2006 N N . ALA A 1 272 ? 0.569 -7.535 -7.735 1.00 91.31 272 ALA A N 1
ATOM 2007 C CA . ALA A 1 272 ? -0.809 -7.112 -7.924 1.00 91.31 272 ALA A CA 1
ATOM 2008 C C . ALA A 1 272 ? -0.885 -5.663 -8.419 1.00 91.31 272 ALA A C 1
ATOM 2010 O O . ALA A 1 272 ? -0.045 -4.840 -8.042 1.00 91.31 272 ALA A O 1
ATOM 2011 N N . TYR A 1 273 ? -1.892 -5.385 -9.246 1.00 91.62 273 TYR A N 1
ATOM 2012 C CA . TYR A 1 273 ? -2.098 -4.111 -9.935 1.00 91.62 273 TYR A CA 1
ATOM 2013 C C . TYR A 1 273 ? -3.595 -3.786 -10.010 1.00 91.62 273 TYR A C 1
ATOM 2015 O O . TYR A 1 273 ? -4.402 -4.694 -10.220 1.00 91.62 273 TYR A O 1
ATOM 2023 N N . SER A 1 274 ? -3.968 -2.512 -9.923 1.00 90.00 274 SER A N 1
ATOM 2024 C CA . SER A 1 274 ? -5.201 -2.015 -10.555 1.00 90.00 274 SER A CA 1
ATOM 2025 C C . SER A 1 274 ? -5.055 -1.997 -12.087 1.00 90.00 274 SER A C 1
ATOM 2027 O O . SER A 1 274 ? -3.955 -2.223 -12.612 1.00 90.00 274 SER A O 1
ATOM 2029 N N . ALA A 1 275 ? -6.134 -1.751 -12.838 1.00 89.50 275 ALA A N 1
ATOM 2030 C CA . ALA A 1 275 ? -6.037 -1.742 -14.301 1.00 89.50 275 ALA A CA 1
ATOM 2031 C C . ALA A 1 275 ? -5.237 -0.528 -14.795 1.00 89.50 275 ALA A C 1
ATOM 2033 O O . ALA A 1 275 ? -4.358 -0.675 -15.650 1.00 89.50 275 ALA A O 1
ATOM 2034 N N . SER A 1 276 ? -5.478 0.644 -14.204 1.00 85.88 276 SER A N 1
ATOM 2035 C CA . SER A 1 276 ? -4.696 1.859 -14.463 1.00 85.88 276 SER A CA 1
ATOM 2036 C C . SER A 1 276 ? -3.201 1.657 -14.170 1.00 85.88 276 SER A C 1
ATOM 2038 O O . SER A 1 276 ? -2.356 1.941 -15.024 1.00 85.88 276 SER A O 1
ATOM 2040 N N . ARG A 1 277 ? -2.860 1.043 -13.027 1.00 86.62 277 ARG A N 1
ATOM 2041 C CA . ARG A 1 277 ? -1.475 0.687 -12.674 1.00 86.62 277 ARG A CA 1
ATOM 2042 C C . ARG A 1 277 ? -0.858 -0.271 -13.666 1.00 86.62 277 ARG A C 1
ATOM 2044 O O . ARG A 1 277 ? 0.296 -0.085 -14.040 1.00 86.62 277 ARG A O 1
ATOM 2051 N N . LEU A 1 278 ? -1.586 -1.304 -14.080 1.00 91.06 278 LEU A N 1
ATOM 2052 C CA . LEU A 1 278 ? -1.075 -2.277 -15.037 1.00 91.06 278 LEU A CA 1
ATOM 2053 C C . LEU A 1 278 ? -0.754 -1.615 -16.383 1.00 91.06 278 LEU A C 1
ATOM 2055 O O . LEU A 1 278 ? 0.255 -1.956 -17.000 1.00 91.06 278 LEU A O 1
ATOM 2059 N N . LEU A 1 279 ? -1.577 -0.663 -16.826 1.00 89.38 279 LEU A N 1
ATOM 2060 C CA . LEU A 1 279 ? -1.333 0.087 -18.055 1.00 89.38 279 LEU A CA 1
ATOM 2061 C C . LEU A 1 279 ? -0.071 0.956 -17.951 1.00 89.38 279 LEU A C 1
ATOM 2063 O O . LEU A 1 279 ? 0.787 0.885 -18.830 1.00 89.38 279 LEU A O 1
ATOM 2067 N N . GLU A 1 280 ? 0.082 1.713 -16.860 1.00 86.50 280 GLU A N 1
ATOM 2068 C CA . GLU A 1 280 ? 1.301 2.490 -16.582 1.00 86.50 280 GLU A CA 1
ATOM 2069 C C . GLU A 1 280 ? 2.540 1.581 -16.508 1.00 86.50 280 GLU A C 1
ATOM 2071 O O . GLU A 1 280 ? 3.567 1.858 -17.122 1.00 86.50 280 GLU A O 1
ATOM 2076 N N . SER A 1 281 ? 2.413 0.427 -15.849 1.00 85.56 281 SER A N 1
ATOM 2077 C CA . SER A 1 281 ? 3.478 -0.576 -15.713 1.00 85.56 281 SER A CA 1
ATOM 2078 C C . SER A 1 281 ? 3.962 -1.114 -17.063 1.00 85.56 281 SER A C 1
ATOM 2080 O O . SER A 1 281 ? 5.151 -1.371 -17.257 1.00 85.56 281 SER A O 1
ATOM 2082 N N . GLN A 1 282 ? 3.044 -1.314 -18.014 1.00 86.25 282 GLN A N 1
ATOM 2083 C CA . GLN A 1 282 ? 3.403 -1.720 -19.374 1.00 86.25 282 GLN A CA 1
ATOM 2084 C C . GLN A 1 282 ? 4.180 -0.619 -20.094 1.00 86.25 282 GLN A C 1
ATOM 2086 O O . GLN A 1 282 ? 5.096 -0.916 -20.863 1.00 86.25 282 GLN A O 1
ATOM 2091 N N . TRP A 1 283 ? 3.839 0.642 -19.835 1.00 86.19 283 TRP A N 1
ATOM 2092 C CA . TRP A 1 283 ? 4.544 1.774 -20.414 1.00 86.19 283 TRP A CA 1
ATOM 2093 C C . TRP A 1 283 ? 5.981 1.875 -19.903 1.00 86.19 283 TRP A C 1
ATOM 2095 O O . TRP A 1 283 ? 6.909 1.958 -20.710 1.00 86.19 283 TRP A O 1
ATOM 2105 N N . ASP A 1 284 ? 6.172 1.743 -18.589 1.00 84.81 284 ASP A N 1
ATOM 2106 C CA . ASP A 1 284 ? 7.496 1.694 -17.964 1.00 84.81 284 ASP A CA 1
ATOM 2107 C C . ASP A 1 284 ? 8.367 0.581 -18.565 1.00 84.81 284 ASP A C 1
ATOM 2109 O O . ASP A 1 284 ? 9.570 0.755 -18.778 1.00 84.81 284 ASP A O 1
ATOM 2113 N N . GLU A 1 285 ? 7.776 -0.581 -18.854 1.00 85.88 285 GLU A N 1
ATOM 2114 C CA . GLU A 1 285 ? 8.494 -1.711 -19.448 1.00 85.88 285 GLU A CA 1
ATOM 2115 C C . GLU A 1 285 ? 8.889 -1.463 -20.911 1.00 85.88 285 GLU A C 1
ATOM 2117 O O . GLU A 1 285 ? 10.009 -1.793 -21.328 1.00 85.88 285 GLU A O 1
ATOM 2122 N N . ILE A 1 286 ? 8.010 -0.823 -21.690 1.00 87.12 286 ILE A N 1
ATOM 2123 C CA . ILE A 1 286 ? 8.325 -0.380 -23.055 1.00 87.12 286 ILE A CA 1
ATOM 2124 C C . ILE A 1 286 ? 9.481 0.621 -23.016 1.00 87.12 286 ILE A C 1
ATOM 2126 O O . ILE A 1 286 ? 10.447 0.471 -23.770 1.00 87.12 286 ILE A O 1
ATOM 2130 N N . GLU A 1 287 ? 9.428 1.611 -22.126 1.00 87.25 287 GLU A N 1
ATOM 2131 C CA . GLU A 1 287 ? 10.474 2.623 -22.017 1.00 87.25 287 GLU A CA 1
ATOM 2132 C C . GLU A 1 287 ? 11.829 1.999 -21.647 1.00 87.25 287 GLU A C 1
ATOM 2134 O O . GLU A 1 287 ? 12.833 2.231 -22.331 1.00 87.25 287 GLU A O 1
ATOM 2139 N N . LYS A 1 288 ? 11.865 1.132 -20.625 1.00 86.69 288 LYS A N 1
ATOM 2140 C CA . LYS A 1 288 ? 13.078 0.392 -20.232 1.00 86.69 288 LYS A CA 1
ATOM 2141 C C . LYS A 1 288 ? 13.657 -0.397 -21.403 1.00 86.69 288 LYS A C 1
ATOM 2143 O O . LYS A 1 288 ? 14.863 -0.334 -21.658 1.00 86.69 288 LYS A O 1
ATOM 2148 N N . SER A 1 289 ? 12.806 -1.106 -22.144 1.00 90.38 289 SER A N 1
ATOM 2149 C CA . SER A 1 289 ? 13.212 -1.892 -23.312 1.00 90.38 289 SER A CA 1
ATOM 2150 C C . SER A 1 289 ? 13.826 -1.021 -24.411 1.00 90.38 289 SER A C 1
ATOM 2152 O O . SER A 1 289 ? 14.850 -1.384 -24.999 1.00 90.38 289 SER A O 1
ATOM 2154 N N . LEU A 1 290 ? 13.257 0.160 -24.660 1.00 91.12 290 LEU A N 1
ATOM 2155 C CA . LEU A 1 290 ? 13.781 1.118 -25.632 1.00 91.12 290 LEU A CA 1
ATOM 2156 C C . LEU A 1 290 ? 15.134 1.695 -25.202 1.00 91.12 290 LEU A C 1
ATOM 2158 O O . LEU A 1 290 ? 16.034 1.810 -26.037 1.00 91.12 290 LEU A O 1
ATOM 2162 N N . TRP A 1 291 ? 15.324 1.992 -23.914 1.00 90.62 291 TRP A N 1
ATOM 2163 C CA . TRP A 1 291 ? 16.622 2.419 -23.382 1.00 90.62 291 TRP A CA 1
ATOM 2164 C C . TRP A 1 291 ? 17.696 1.334 -23.517 1.00 90.62 291 TRP A C 1
ATOM 2166 O O . TRP A 1 291 ? 18.830 1.627 -23.911 1.00 90.62 291 TRP A O 1
ATOM 2176 N N . VAL A 1 292 ? 17.348 0.071 -23.251 1.00 93.38 292 VAL A N 1
ATOM 2177 C CA . VAL A 1 292 ? 18.254 -1.068 -23.470 1.00 93.38 292 VAL A CA 1
ATOM 2178 C C . VAL A 1 292 ? 18.620 -1.186 -24.950 1.00 93.38 292 VAL A C 1
ATOM 2180 O O . VAL A 1 292 ? 19.806 -1.279 -25.274 1.00 93.38 292 VAL A O 1
ATOM 2183 N N . ALA A 1 293 ? 17.634 -1.122 -25.849 1.00 94.50 293 ALA A N 1
ATOM 2184 C CA . ALA A 1 293 ? 17.860 -1.179 -27.291 1.00 94.50 293 ALA A CA 1
ATOM 2185 C C . ALA A 1 293 ? 18.751 -0.027 -27.781 1.00 94.50 293 ALA A C 1
ATOM 2187 O O . ALA A 1 293 ? 19.685 -0.260 -28.553 1.00 94.50 293 ALA A O 1
ATOM 2188 N N . LEU A 1 294 ? 18.512 1.196 -27.293 1.00 93.94 294 LEU A N 1
ATOM 2189 C CA . LEU A 1 294 ? 19.329 2.366 -27.600 1.00 93.94 294 LEU A CA 1
ATOM 2190 C C . LEU A 1 294 ? 20.784 2.139 -27.179 1.00 93.94 294 LEU A C 1
ATOM 2192 O O . LEU A 1 294 ? 21.687 2.282 -28.004 1.00 93.94 294 LEU A O 1
ATOM 2196 N N . ARG A 1 295 ? 21.018 1.724 -25.928 1.00 95.12 295 ARG A N 1
ATOM 2197 C CA . ARG A 1 295 ? 22.366 1.428 -25.423 1.00 95.12 295 ARG A CA 1
ATOM 2198 C C . ARG A 1 295 ? 23.063 0.364 -26.275 1.00 95.12 295 ARG A C 1
ATOM 2200 O O . ARG A 1 295 ? 24.214 0.550 -26.667 1.00 95.12 295 ARG A O 1
ATOM 2207 N N . SER A 1 296 ? 22.372 -0.728 -26.605 1.00 95.81 296 SER A N 1
ATOM 2208 C CA . SER A 1 296 ? 22.925 -1.798 -27.444 1.00 95.81 296 SER A CA 1
ATOM 2209 C C . SER A 1 296 ? 23.254 -1.334 -28.868 1.00 95.81 296 SER A C 1
ATOM 2211 O O . SER A 1 296 ? 24.269 -1.748 -29.434 1.00 95.81 296 SER A O 1
ATOM 2213 N N . LEU A 1 297 ? 22.439 -0.455 -29.459 1.00 94.31 297 LEU A N 1
ATOM 2214 C CA . LEU A 1 297 ? 22.711 0.127 -30.776 1.00 94.31 297 LEU A CA 1
ATOM 2215 C C . LEU A 1 297 ? 23.896 1.096 -30.752 1.00 94.31 297 LEU A C 1
ATOM 2217 O O . LEU A 1 297 ? 24.714 1.063 -31.673 1.00 94.31 297 LEU A O 1
ATOM 2221 N N . GLU A 1 298 ? 24.048 1.889 -29.691 1.00 93.75 298 GLU A N 1
ATOM 2222 C CA . GLU A 1 298 ? 25.220 2.748 -29.506 1.00 93.75 298 GLU A CA 1
ATOM 2223 C C . GLU A 1 298 ? 26.513 1.936 -29.366 1.00 93.75 298 GLU A C 1
ATOM 2225 O O . GLU A 1 298 ? 27.523 2.261 -29.994 1.00 93.75 298 GLU A O 1
ATOM 2230 N N . GLU A 1 299 ? 26.494 0.861 -28.574 1.00 96.25 299 GLU A N 1
ATOM 2231 C CA . GLU A 1 299 ? 27.632 -0.054 -28.424 1.00 96.25 299 GLU A CA 1
ATOM 2232 C C . GLU A 1 299 ? 28.009 -0.696 -29.769 1.00 96.25 299 GLU A C 1
ATOM 2234 O O . GLU A 1 299 ? 29.184 -0.699 -30.154 1.00 96.25 299 GLU A O 1
ATOM 2239 N N . LYS A 1 300 ? 27.010 -1.157 -30.536 1.00 94.94 300 LYS A N 1
ATOM 2240 C CA . LYS A 1 300 ? 27.202 -1.694 -31.890 1.00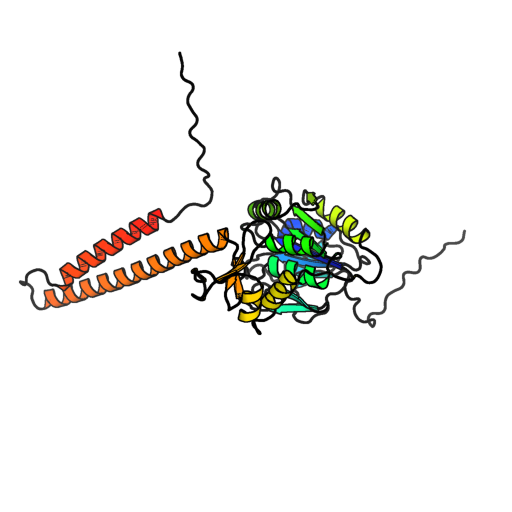 94.94 300 LYS A CA 1
ATOM 2241 C C . LYS A 1 300 ? 27.781 -0.647 -32.845 1.00 94.94 300 LYS A C 1
ATOM 2243 O O . LYS A 1 300 ? 28.715 -0.962 -33.583 1.00 94.94 300 LYS A O 1
ATOM 2248 N N . SER A 1 301 ? 27.261 0.582 -32.831 1.00 94.38 301 SER A N 1
ATOM 2249 C CA . SER A 1 301 ? 27.755 1.688 -33.662 1.00 94.38 301 SER A CA 1
ATOM 2250 C C . SER A 1 301 ? 29.229 1.984 -33.364 1.00 94.38 301 SER A C 1
ATOM 2252 O O . SER A 1 301 ? 30.055 1.964 -34.280 1.00 94.38 301 SER A O 1
ATOM 2254 N N . ARG A 1 302 ? 29.603 2.131 -32.084 1.00 94.38 302 ARG A N 1
ATOM 2255 C CA . ARG A 1 302 ? 30.997 2.379 -31.670 1.00 94.38 302 ARG A CA 1
ATOM 2256 C C . ARG A 1 302 ? 31.945 1.256 -32.108 1.00 94.38 302 ARG A C 1
ATOM 2258 O O . ARG A 1 302 ? 33.056 1.538 -32.563 1.00 94.38 302 ARG A O 1
ATOM 2265 N N . LEU A 1 303 ? 31.523 -0.008 -32.009 1.00 95.50 303 LEU A N 1
ATOM 2266 C CA . LEU A 1 303 ? 32.325 -1.146 -32.473 1.00 95.50 303 LEU A CA 1
ATOM 2267 C C . LEU A 1 303 ? 32.522 -1.124 -33.996 1.00 95.50 303 LEU A C 1
ATOM 2269 O O . LEU A 1 303 ? 33.644 -1.293 -34.470 1.00 95.50 303 LEU A O 1
ATOM 2273 N N . LEU A 1 304 ? 31.456 -0.880 -34.762 1.00 94.50 304 LEU A N 1
ATOM 2274 C CA . LEU A 1 304 ? 31.522 -0.806 -36.225 1.00 94.50 304 LEU A CA 1
ATOM 2275 C C . LEU A 1 304 ? 32.421 0.343 -36.693 1.00 94.50 304 LEU A C 1
ATOM 2277 O O . LEU A 1 304 ? 33.253 0.141 -37.574 1.00 94.50 304 LEU A O 1
ATOM 2281 N N . GLN A 1 305 ? 32.328 1.513 -36.055 1.00 92.00 305 GLN A N 1
ATOM 2282 C CA . GLN A 1 305 ? 33.226 2.640 -36.316 1.00 92.00 305 GLN A CA 1
ATOM 2283 C C . GLN A 1 305 ? 34.695 2.290 -36.041 1.00 92.00 305 GLN A C 1
ATOM 2285 O O . GLN A 1 305 ? 35.586 2.722 -36.773 1.00 92.00 305 GLN A O 1
ATOM 2290 N N . ARG A 1 306 ? 34.973 1.517 -34.984 1.00 93.56 306 ARG A N 1
ATOM 2291 C CA . ARG A 1 306 ? 36.335 1.073 -34.668 1.00 93.56 306 ARG A CA 1
ATOM 2292 C C . ARG A 1 306 ? 36.875 0.116 -35.730 1.00 93.56 306 ARG A C 1
ATOM 2294 O O . ARG A 1 306 ? 37.978 0.337 -36.219 1.00 93.56 306 ARG A O 1
ATOM 2301 N N . LEU A 1 307 ? 36.095 -0.894 -36.115 1.00 91.56 307 LEU A N 1
ATOM 2302 C CA . LEU A 1 307 ? 36.479 -1.856 -37.155 1.00 91.56 307 LEU A CA 1
ATOM 2303 C C . LEU A 1 307 ? 36.703 -1.171 -38.508 1.00 91.56 307 LEU A C 1
ATOM 2305 O O . LEU A 1 307 ? 37.695 -1.449 -39.178 1.00 91.56 307 LEU A O 1
ATOM 2309 N N . ALA A 1 308 ? 35.837 -0.220 -38.864 1.00 89.94 308 ALA A N 1
ATOM 2310 C CA . ALA A 1 308 ? 35.999 0.627 -40.040 1.00 89.94 308 ALA A CA 1
ATOM 2311 C C . ALA A 1 308 ? 37.338 1.382 -40.036 1.00 89.94 308 ALA A C 1
ATOM 2313 O O . ALA A 1 308 ? 38.079 1.337 -41.016 1.00 89.94 308 ALA A O 1
ATOM 2314 N N . LYS A 1 309 ? 37.689 2.032 -38.916 1.00 89.12 309 LYS A N 1
ATOM 2315 C CA . LYS A 1 309 ? 38.971 2.746 -38.765 1.00 89.12 309 LYS A CA 1
ATOM 2316 C C . LYS A 1 309 ? 40.175 1.806 -38.868 1.00 89.12 309 LYS A C 1
ATOM 2318 O O . LYS A 1 309 ? 41.162 2.147 -39.516 1.00 89.12 309 LYS A O 1
ATOM 2323 N N . GLU A 1 310 ? 40.104 0.629 -38.246 1.00 88.50 310 GLU A N 1
ATOM 2324 C CA . GLU A 1 310 ? 41.166 -0.381 -38.322 1.00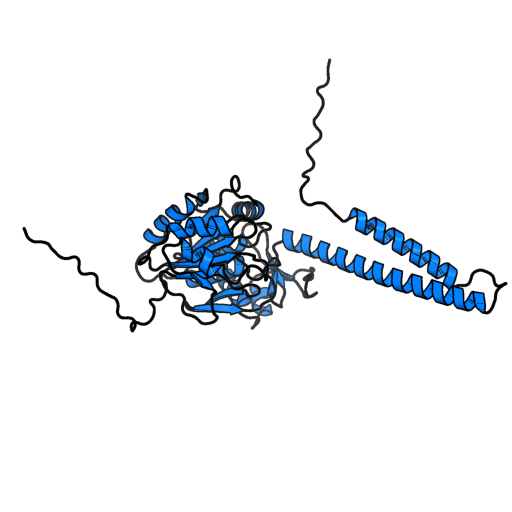 88.50 310 GLU A CA 1
ATOM 2325 C C . GLU A 1 310 ? 41.352 -0.893 -39.760 1.00 88.50 310 GLU A C 1
ATOM 2327 O O . GLU A 1 310 ? 42.484 -1.016 -40.228 1.00 88.50 310 GLU A O 1
ATOM 2332 N N . GLU A 1 311 ? 40.272 -1.132 -40.502 1.00 85.44 311 GLU A N 1
ATOM 2333 C CA . GLU A 1 311 ? 40.346 -1.566 -41.899 1.00 85.44 311 GLU A CA 1
ATOM 2334 C C . GLU A 1 311 ? 40.869 -0.460 -42.826 1.00 85.44 311 GLU A C 1
ATOM 2336 O O . GLU A 1 311 ? 41.774 -0.717 -43.625 1.00 85.44 311 GLU A O 1
ATOM 2341 N N . ALA A 1 312 ? 40.400 0.779 -42.657 1.00 85.25 312 ALA A N 1
ATOM 2342 C CA . ALA A 1 312 ? 40.900 1.940 -43.392 1.00 85.25 312 ALA A CA 1
ATOM 2343 C C . ALA A 1 312 ? 42.407 2.156 -43.169 1.00 85.25 312 ALA A C 1
ATOM 2345 O O . ALA A 1 312 ? 43.138 2.459 -44.111 1.00 85.25 312 ALA A O 1
ATOM 2346 N N . SER A 1 313 ? 42.905 1.914 -41.949 1.00 85.56 313 SER A N 1
ATOM 2347 C CA . SER A 1 313 ? 44.343 1.983 -41.649 1.00 85.56 313 SER A CA 1
ATOM 2348 C C . SER A 1 313 ? 45.168 0.920 -42.390 1.00 85.56 313 SER A C 1
ATOM 2350 O O . SER A 1 313 ? 46.319 1.166 -42.747 1.00 85.56 313 SER A O 1
ATOM 2352 N N . ARG A 1 314 ? 44.578 -0.253 -42.664 1.00 84.62 314 ARG A N 1
ATOM 2353 C CA . ARG A 1 314 ? 45.218 -1.348 -43.412 1.00 84.62 314 ARG A CA 1
ATOM 2354 C C . ARG A 1 314 ? 45.097 -1.176 -44.927 1.00 84.62 314 ARG A C 1
ATOM 2356 O O . ARG A 1 314 ? 45.932 -1.704 -45.659 1.00 84.62 314 ARG A O 1
ATOM 2363 N N . ARG A 1 315 ? 44.054 -0.491 -45.410 1.00 80.81 315 ARG A N 1
ATOM 2364 C CA . ARG A 1 315 ? 43.753 -0.293 -46.840 1.00 80.81 315 ARG A CA 1
ATOM 2365 C C . ARG A 1 315 ? 43.270 1.143 -47.114 1.00 80.81 315 ARG A C 1
ATOM 2367 O O . ARG A 1 315 ? 42.077 1.348 -47.331 1.00 80.81 315 ARG A O 1
ATOM 2374 N N . PRO A 1 316 ? 44.186 2.126 -47.190 1.00 72.75 316 PRO A N 1
ATOM 2375 C CA . PRO A 1 316 ? 43.833 3.552 -47.242 1.00 72.75 316 PRO A CA 1
ATOM 2376 C C . PRO A 1 316 ? 43.039 3.989 -48.484 1.00 72.75 316 PRO A C 1
ATOM 2378 O O . PRO A 1 316 ? 42.351 5.000 -48.440 1.00 72.75 316 PRO A O 1
ATOM 2381 N N . ASN A 1 317 ? 43.125 3.230 -49.584 1.00 73.44 317 ASN A N 1
ATOM 2382 C CA . ASN A 1 317 ? 42.509 3.559 -50.878 1.00 73.44 317 ASN A CA 1
ATOM 2383 C C . ASN A 1 317 ? 41.327 2.638 -51.242 1.00 73.44 317 ASN A C 1
ATOM 2385 O O . ASN A 1 317 ? 40.979 2.513 -52.416 1.00 73.44 317 ASN A O 1
ATOM 2389 N N . SER A 1 318 ? 40.743 1.938 -50.264 1.00 68.75 318 SER A N 1
ATOM 2390 C CA . SER A 1 318 ? 39.569 1.087 -50.488 1.00 68.75 318 SER A CA 1
ATOM 2391 C C . SER A 1 318 ? 38.276 1.918 -50.458 1.00 68.75 318 SER A C 1
ATOM 2393 O O . SER A 1 318 ? 38.187 2.848 -49.657 1.00 68.75 318 SER A O 1
ATOM 2395 N N . PRO A 1 319 ? 37.254 1.601 -51.278 1.00 73.94 319 PRO A N 1
ATOM 2396 C CA . PRO A 1 319 ? 35.912 2.164 -51.111 1.00 73.94 319 PRO A CA 1
ATOM 2397 C C . PRO A 1 319 ? 35.329 1.834 -49.728 1.00 73.94 319 PRO A C 1
ATOM 2399 O O . PRO A 1 319 ? 35.843 0.944 -49.041 1.00 73.94 319 PRO A O 1
ATOM 2402 N N . LEU A 1 320 ? 34.245 2.541 -49.364 1.00 68.06 320 LEU A N 1
ATOM 2403 C CA . LEU A 1 320 ? 33.550 2.405 -48.078 1.00 68.06 320 LEU A CA 1
ATOM 2404 C C . LEU A 1 320 ? 33.420 0.937 -47.667 1.00 68.06 320 LEU A C 1
ATOM 2406 O O . LEU A 1 320 ? 32.889 0.105 -48.410 1.00 68.06 320 LEU A O 1
ATOM 2410 N N . THR A 1 321 ? 33.903 0.631 -46.471 1.00 74.69 321 THR A N 1
ATOM 2411 C CA . THR A 1 321 ? 33.868 -0.731 -45.941 1.00 74.69 321 THR A CA 1
ATOM 2412 C C . THR A 1 321 ? 32.437 -1.108 -45.563 1.00 74.69 321 THR A C 1
ATOM 2414 O O . THR A 1 321 ? 31.609 -0.261 -45.218 1.00 74.69 321 THR A O 1
ATOM 2417 N N . SER A 1 322 ? 32.132 -2.410 -45.547 1.00 84.88 322 SER A N 1
ATOM 2418 C CA . SER A 1 322 ? 30.839 -2.889 -45.031 1.00 84.88 322 SER A CA 1
ATOM 2419 C C . SER A 1 322 ? 30.584 -2.413 -43.592 1.00 84.88 322 SER A C 1
ATOM 2421 O O . SER A 1 322 ? 29.426 -2.228 -43.211 1.00 84.88 322 SER A O 1
ATOM 2423 N N . PHE A 1 323 ? 31.642 -2.195 -42.802 1.00 88.50 323 PHE A N 1
ATOM 2424 C CA . PHE A 1 323 ? 31.535 -1.685 -41.439 1.00 88.50 323 PHE A CA 1
ATOM 2425 C C . PHE A 1 323 ? 31.115 -0.215 -41.387 1.00 88.50 323 PHE A C 1
ATOM 2427 O O . PHE A 1 323 ? 30.298 0.126 -40.538 1.00 88.50 323 PHE A O 1
ATOM 2434 N N . GLU A 1 324 ? 31.580 0.635 -42.307 1.00 86.62 324 GLU A N 1
ATOM 2435 C CA . GLU A 1 324 ? 31.167 2.047 -42.367 1.00 86.62 324 GLU A CA 1
ATOM 2436 C C . GLU A 1 324 ? 29.689 2.197 -42.725 1.00 86.62 324 GLU A C 1
ATOM 2438 O O . GLU A 1 324 ? 28.979 2.967 -42.078 1.00 86.62 324 GLU A O 1
ATOM 2443 N N . THR A 1 325 ? 29.196 1.431 -43.702 1.00 90.31 325 THR A N 1
ATOM 2444 C CA . THR A 1 325 ? 27.767 1.438 -44.056 1.00 90.31 325 THR A CA 1
ATOM 2445 C C . THR A 1 325 ? 26.911 0.992 -42.870 1.00 90.31 325 THR A C 1
ATOM 2447 O O . THR A 1 325 ? 25.978 1.692 -42.480 1.00 90.31 325 THR A O 1
ATOM 2450 N N . LYS A 1 326 ? 27.285 -0.120 -42.221 1.00 91.75 326 LYS A N 1
ATOM 2451 C CA . LYS A 1 326 ? 26.574 -0.632 -41.039 1.00 91.75 326 LYS A CA 1
ATOM 2452 C C . LYS A 1 326 ? 26.650 0.325 -39.843 1.00 91.75 326 LYS A C 1
ATOM 2454 O O . LYS A 1 326 ? 25.707 0.374 -39.055 1.00 91.75 326 LYS A O 1
ATOM 2459 N N . ALA A 1 327 ? 27.754 1.061 -39.678 1.00 91.88 327 ALA A N 1
ATOM 2460 C CA . ALA A 1 327 ? 27.895 2.065 -38.622 1.00 91.88 327 ALA A CA 1
ATOM 2461 C C . ALA A 1 327 ? 26.902 3.215 -38.826 1.00 91.88 327 ALA A C 1
ATOM 2463 O O . ALA A 1 327 ? 26.184 3.564 -37.891 1.00 91.88 327 ALA A O 1
ATOM 2464 N N . ARG A 1 328 ? 26.796 3.734 -40.060 1.00 90.94 328 ARG A N 1
ATOM 2465 C CA . ARG A 1 328 ? 25.834 4.792 -40.413 1.00 90.94 328 ARG A CA 1
ATOM 2466 C C . ARG A 1 328 ? 24.385 4.351 -40.212 1.00 90.94 328 ARG A C 1
ATOM 2468 O O . ARG A 1 328 ? 23.592 5.115 -39.675 1.00 90.94 328 ARG A O 1
ATOM 2475 N N . GLU A 1 329 ? 24.039 3.121 -40.592 1.00 93.44 329 GLU A N 1
ATOM 2476 C CA . GLU A 1 329 ? 22.702 2.560 -40.336 1.00 93.44 329 GLU A CA 1
ATOM 2477 C C . GLU A 1 329 ? 22.400 2.475 -38.831 1.00 93.44 329 GLU A C 1
ATOM 2479 O O . GLU A 1 329 ? 21.334 2.892 -38.380 1.00 93.44 329 GLU A O 1
ATOM 2484 N N . ALA A 1 330 ? 23.354 1.986 -38.028 1.00 91.94 330 ALA A N 1
ATOM 2485 C CA . ALA A 1 330 ? 23.194 1.907 -36.577 1.00 91.94 330 ALA A CA 1
ATOM 2486 C C . ALA A 1 330 ? 23.044 3.296 -35.924 1.00 91.94 330 ALA A C 1
ATOM 2488 O O . ALA A 1 330 ? 22.240 3.457 -35.004 1.00 91.94 330 ALA A O 1
ATOM 2489 N N . GLU A 1 331 ? 23.771 4.308 -36.406 1.00 94.00 331 GLU A N 1
ATOM 2490 C CA . GLU A 1 331 ? 23.618 5.705 -35.972 1.00 94.00 331 GLU A CA 1
ATOM 2491 C C . GLU A 1 331 ? 22.239 6.270 -36.324 1.00 94.00 331 GLU A C 1
ATOM 2493 O O . GLU A 1 331 ? 21.602 6.896 -35.475 1.00 94.00 331 GLU A O 1
ATOM 2498 N N . ALA A 1 332 ? 21.741 6.006 -37.535 1.00 94.00 332 ALA A N 1
ATOM 2499 C CA . ALA A 1 332 ? 20.409 6.438 -37.948 1.00 94.00 332 ALA A CA 1
ATOM 2500 C C . ALA A 1 332 ? 19.315 5.842 -37.042 1.00 94.00 332 ALA A C 1
ATOM 2502 O O . ALA A 1 332 ? 18.452 6.578 -36.558 1.00 94.00 332 ALA A O 1
ATOM 2503 N N . HIS A 1 333 ? 19.393 4.542 -36.730 1.00 94.44 333 HIS A N 1
ATOM 2504 C CA . HIS A 1 333 ? 18.464 3.897 -35.792 1.00 94.44 333 HIS A CA 1
ATOM 2505 C C . HIS A 1 333 ? 18.574 4.473 -34.371 1.00 94.44 333 HIS A C 1
ATOM 2507 O O . HIS A 1 333 ? 17.560 4.709 -33.716 1.00 94.44 333 HIS A O 1
ATOM 2513 N N . THR A 1 334 ? 19.795 4.757 -33.905 1.00 94.56 334 THR A N 1
ATOM 2514 C CA . THR A 1 334 ? 20.043 5.401 -32.601 1.00 94.56 334 THR A CA 1
ATOM 2515 C C . THR A 1 334 ? 19.353 6.768 -32.530 1.00 94.56 334 THR A C 1
ATOM 2517 O O . THR A 1 334 ? 18.693 7.084 -31.540 1.00 94.56 334 THR A O 1
ATOM 2520 N N . GLN A 1 335 ? 19.445 7.575 -33.592 1.00 93.38 335 GLN A N 1
ATOM 2521 C CA . GLN A 1 335 ? 18.820 8.898 -33.646 1.00 93.38 335 GLN A CA 1
ATOM 2522 C C . GLN A 1 335 ? 17.286 8.826 -33.658 1.00 93.38 335 GLN A C 1
ATOM 2524 O O . GLN A 1 335 ? 16.621 9.632 -32.998 1.00 93.38 335 GLN A O 1
ATOM 2529 N N . GLN A 1 336 ? 16.719 7.854 -34.378 1.00 93.31 336 GLN A N 1
ATOM 2530 C CA . GLN A 1 336 ? 15.278 7.599 -34.379 1.00 93.31 336 GLN A CA 1
ATOM 2531 C C . GLN A 1 336 ? 14.780 7.202 -32.985 1.00 93.31 336 GLN A C 1
ATOM 2533 O O . GLN A 1 336 ? 13.815 7.793 -32.502 1.00 93.31 336 GLN A O 1
ATOM 2538 N N . LEU A 1 337 ? 15.473 6.281 -32.305 1.00 91.81 337 LEU A N 1
ATOM 2539 C CA . LEU A 1 337 ? 15.121 5.866 -30.943 1.00 91.81 337 LEU A CA 1
ATOM 2540 C C . LEU A 1 337 ? 15.232 7.007 -29.933 1.00 91.81 337 LEU A C 1
ATOM 2542 O O . LEU A 1 337 ? 14.329 7.176 -29.122 1.00 91.81 337 LEU A O 1
ATOM 2546 N N . ARG A 1 338 ? 16.280 7.837 -30.004 1.00 90.88 338 ARG A N 1
ATOM 2547 C CA . ARG A 1 338 ? 16.399 9.031 -29.147 1.00 90.88 338 ARG A CA 1
ATOM 2548 C C . ARG A 1 338 ? 15.245 10.001 -29.352 1.00 90.88 338 ARG A C 1
ATOM 2550 O O . ARG A 1 338 ? 14.716 10.536 -28.387 1.00 90.88 338 ARG A O 1
ATOM 2557 N N . THR A 1 339 ? 14.853 10.217 -30.607 1.00 91.31 339 THR A N 1
ATOM 2558 C CA . THR A 1 339 ? 13.729 11.099 -30.937 1.00 91.31 339 THR A CA 1
ATOM 2559 C C . THR A 1 339 ? 12.423 10.539 -30.380 1.00 91.31 339 THR A C 1
ATOM 2561 O O . THR A 1 339 ? 11.632 11.285 -29.811 1.00 91.31 339 THR A O 1
ATOM 2564 N N . LEU A 1 340 ? 12.204 9.230 -30.511 1.00 89.25 340 LEU A N 1
ATOM 2565 C CA . LEU A 1 340 ? 11.038 8.557 -29.951 1.00 89.25 340 LEU A CA 1
ATOM 2566 C C . LEU A 1 340 ? 11.015 8.674 -28.418 1.00 89.25 340 LEU A C 1
ATOM 2568 O O . LEU A 1 340 ? 10.045 9.197 -27.886 1.00 89.25 340 LEU A O 1
ATOM 2572 N N . LEU A 1 341 ? 12.110 8.331 -27.735 1.00 87.12 341 LEU A N 1
ATOM 2573 C CA . LEU A 1 341 ? 12.241 8.468 -26.278 1.00 87.12 341 LEU A CA 1
ATOM 2574 C C . LEU A 1 341 ? 12.020 9.911 -25.802 1.00 87.12 341 LEU A C 1
ATOM 2576 O O . LEU A 1 341 ? 11.299 10.134 -24.838 1.00 87.12 341 LEU A O 1
ATOM 2580 N N . SER A 1 342 ? 12.551 10.912 -26.514 1.00 85.06 342 SER A N 1
ATOM 2581 C CA . SER A 1 342 ? 12.346 12.325 -26.155 1.00 85.06 342 SER A CA 1
ATOM 2582 C C . SER A 1 342 ? 10.890 12.787 -26.260 1.00 85.06 342 SER A C 1
ATOM 2584 O O . SER A 1 342 ? 10.499 13.724 -25.577 1.00 85.06 342 SER A O 1
ATOM 2586 N N . LYS A 1 343 ? 10.088 12.133 -27.109 1.00 83.44 343 LYS A N 1
ATOM 2587 C CA . LYS A 1 343 ? 8.651 12.402 -27.257 1.00 83.44 343 LYS A CA 1
ATOM 2588 C C . LYS A 1 343 ? 7.793 11.603 -26.277 1.00 83.44 343 LYS A C 1
ATOM 2590 O O . LYS A 1 343 ? 6.621 11.919 -26.129 1.00 83.44 343 LYS A O 1
ATOM 2595 N N . MET A 1 344 ? 8.351 10.556 -25.668 1.00 72.88 344 MET A N 1
ATOM 2596 C CA . MET A 1 344 ? 7.653 9.695 -24.711 1.00 72.88 344 MET A CA 1
ATOM 2597 C C . MET A 1 344 ? 7.683 10.237 -23.281 1.00 72.88 344 MET A C 1
ATOM 2599 O O . MET A 1 344 ? 6.872 9.794 -22.473 1.00 72.88 344 MET A O 1
ATOM 2603 N N . VAL A 1 345 ? 8.569 11.190 -22.967 1.00 56.94 345 VAL A N 1
ATOM 2604 C CA . VAL A 1 345 ? 8.553 11.904 -21.682 1.00 56.94 345 VAL A CA 1
ATOM 2605 C C . VAL A 1 345 ? 7.309 12.794 -21.645 1.00 56.94 345 VAL A C 1
ATOM 2607 O O . VAL A 1 345 ? 7.319 13.920 -22.137 1.00 56.94 345 VAL A O 1
ATOM 2610 N N . PHE A 1 346 ? 6.217 12.255 -21.112 1.00 43.09 346 PHE A N 1
ATOM 2611 C CA . PHE A 1 346 ? 5.008 13.002 -20.794 1.00 43.09 346 PHE A CA 1
ATOM 2612 C C . PHE A 1 346 ? 5.195 13.608 -19.397 1.00 43.09 346 PHE A C 1
ATOM 2614 O O . PHE A 1 346 ? 5.450 12.877 -18.440 1.00 43.09 346 PHE A O 1
ATOM 2621 N N . GLU A 1 347 ? 5.118 14.934 -19.269 1.00 35.72 347 GLU A N 1
ATOM 2622 C CA . GLU A 1 347 ? 5.039 15.573 -17.952 1.00 35.72 347 GLU A CA 1
ATOM 2623 C C . GLU A 1 347 ? 3.683 15.212 -17.318 1.00 35.72 347 GLU A C 1
ATOM 2625 O O . GLU A 1 347 ? 2.640 15.468 -17.928 1.00 35.72 347 GLU A O 1
ATOM 2630 N N . PRO A 1 348 ? 3.645 14.606 -16.118 1.00 32.09 348 PRO A N 1
ATOM 2631 C CA . PRO A 1 348 ? 2.386 14.361 -15.434 1.00 32.09 348 PRO A CA 1
ATOM 2632 C C . PRO A 1 348 ? 1.828 15.703 -14.936 1.00 32.09 348 PRO A C 1
ATOM 2634 O O . PRO A 1 348 ? 2.412 16.312 -14.042 1.00 32.09 348 PRO A O 1
ATOM 2637 N N . GLY A 1 349 ? 0.711 16.172 -15.510 1.00 35.56 349 GLY A N 1
ATOM 2638 C CA . GLY A 1 349 ? -0.050 17.292 -14.934 1.00 35.56 349 GLY A CA 1
ATOM 2639 C C . GLY A 1 349 ? -0.637 18.355 -15.868 1.00 35.56 349 GLY A C 1
ATOM 2640 O O . GLY A 1 349 ? -1.052 19.392 -15.360 1.00 35.56 349 GLY A O 1
ATOM 2641 N N . GLN A 1 350 ? -0.716 18.159 -17.186 1.00 29.47 350 GLN A N 1
ATOM 2642 C CA . GLN A 1 350 ? -1.538 19.038 -18.031 1.00 29.47 350 GLN A CA 1
ATOM 2643 C C . GLN A 1 350 ? -2.712 18.263 -18.624 1.00 29.47 350 GLN A C 1
ATOM 2645 O O . GLN A 1 350 ? -2.617 17.680 -19.703 1.00 29.47 350 GLN A O 1
ATOM 2650 N N . GLU A 1 351 ? -3.836 18.272 -17.904 1.00 32.16 351 GLU A N 1
ATOM 2651 C CA . GLU A 1 351 ? -5.138 18.152 -18.555 1.00 32.16 351 GLU A CA 1
ATOM 2652 C C . GLU A 1 351 ? -5.200 19.229 -19.641 1.00 32.16 351 GLU A C 1
ATOM 2654 O O . GLU A 1 351 ? -4.996 20.415 -19.378 1.00 32.16 351 GLU A O 1
ATOM 2659 N N . ALA A 1 352 ? -5.407 18.811 -20.886 1.00 32.59 352 ALA A N 1
ATOM 2660 C CA . ALA A 1 352 ? -5.652 19.742 -21.968 1.00 32.59 352 ALA A CA 1
ATOM 2661 C C . ALA A 1 352 ? -6.955 20.494 -21.659 1.00 32.59 352 ALA A C 1
ATOM 2663 O O . ALA A 1 352 ? -8.035 19.907 -21.733 1.00 32.59 352 ALA A O 1
ATOM 2664 N N . GLU A 1 353 ? -6.858 21.784 -21.321 1.00 32.34 353 GLU A N 1
ATOM 2665 C CA . GLU A 1 353 ? -8.020 22.671 -21.324 1.00 32.34 353 GLU A CA 1
ATOM 2666 C C . GLU A 1 353 ? -8.715 22.553 -22.692 1.00 32.34 353 GLU A C 1
ATOM 2668 O O . GLU A 1 353 ? -8.051 22.645 -23.735 1.00 32.34 353 GLU A O 1
ATOM 2673 N N . PRO A 1 354 ? -10.041 22.330 -22.736 1.00 35.16 354 PRO A N 1
ATOM 2674 C CA . PRO A 1 354 ? -10.756 22.337 -23.999 1.00 35.16 354 PRO A CA 1
ATOM 2675 C C . PRO A 1 354 ? -10.630 23.731 -24.633 1.00 35.16 354 PRO A C 1
ATOM 2677 O O . PRO A 1 354 ? -10.614 24.737 -23.919 1.00 35.16 354 PRO A O 1
ATOM 2680 N N . PRO A 1 355 ? -10.544 23.825 -25.972 1.00 33.59 355 PRO A N 1
ATOM 2681 C CA . PRO A 1 355 ? -10.349 25.101 -26.638 1.00 33.59 355 PRO A CA 1
ATOM 2682 C C . PRO A 1 355 ? -11.506 26.044 -26.297 1.00 33.59 355 PRO A C 1
ATOM 2684 O O . PRO A 1 355 ? -12.664 25.770 -26.616 1.00 33.59 355 PRO A O 1
ATOM 2687 N N . VAL A 1 356 ? -11.168 27.164 -25.654 1.00 38.59 356 VAL A N 1
ATOM 2688 C CA . VAL A 1 356 ? -12.074 28.288 -25.422 1.00 38.59 356 VAL A CA 1
ATOM 2689 C C . VAL A 1 356 ? -12.598 28.747 -26.780 1.00 38.59 356 VAL A C 1
ATOM 2691 O O . VAL A 1 356 ? -11.850 29.269 -27.607 1.00 38.59 356 VAL A O 1
ATOM 2694 N N . GLN A 1 357 ? -13.886 28.518 -27.031 1.00 42.22 357 GLN A N 1
ATOM 2695 C CA . GLN A 1 357 ? -14.566 29.065 -28.196 1.00 42.22 357 GLN A CA 1
ATOM 2696 C C . GLN A 1 357 ? -14.637 30.586 -28.047 1.00 42.22 357 GLN A C 1
ATOM 2698 O O . GLN A 1 357 ? -15.294 31.111 -27.148 1.00 42.22 357 GLN A O 1
ATOM 2703 N N . SER A 1 358 ? -13.938 31.295 -28.930 1.00 39.59 358 SER A N 1
ATOM 2704 C CA . SER A 1 358 ? -14.073 32.738 -29.106 1.00 39.59 358 SER A CA 1
ATOM 2705 C C . SER A 1 358 ? -15.529 33.073 -29.455 1.00 39.59 358 SER A C 1
ATOM 2707 O O . SER A 1 358 ? -16.097 32.401 -30.319 1.00 39.59 358 SER A O 1
ATOM 2709 N N . PRO A 1 359 ? -16.142 34.106 -28.855 1.00 44.97 359 PRO A N 1
ATOM 2710 C CA . PRO A 1 359 ? -17.474 34.525 -29.252 1.00 44.97 359 PRO A CA 1
ATOM 2711 C C . PRO A 1 359 ? -17.417 35.102 -30.669 1.00 44.97 359 PRO A C 1
ATOM 2713 O O . PRO A 1 359 ? -16.640 36.018 -30.948 1.00 44.97 359 PRO A O 1
ATOM 2716 N N . GLU A 1 360 ? -18.244 34.558 -31.560 1.00 42.34 360 GLU A N 1
ATOM 2717 C CA . GLU A 1 360 ? -18.553 35.175 -32.845 1.00 42.34 360 GLU A CA 1
ATOM 2718 C C . GLU A 1 360 ? -19.125 36.575 -32.583 1.00 42.34 360 GLU A C 1
ATOM 2720 O O . GLU A 1 360 ? -20.223 36.741 -32.049 1.00 42.34 360 GLU A O 1
ATOM 2725 N N . SER A 1 361 ? -18.350 37.602 -32.923 1.00 47.56 361 SER A N 1
ATOM 2726 C CA . SER A 1 361 ? -18.849 38.964 -33.043 1.00 47.56 361 SER A CA 1
ATOM 2727 C C . SER A 1 361 ? -19.573 39.100 -34.383 1.00 47.56 361 SER A C 1
ATOM 2729 O O . SER A 1 361 ? -18.935 38.922 -35.419 1.00 47.56 361 SER A O 1
ATOM 2731 N N . THR A 1 362 ? -20.877 39.386 -34.293 1.00 47.28 362 THR A N 1
ATOM 2732 C CA . THR A 1 362 ? -21.807 39.974 -35.289 1.00 47.28 362 THR A CA 1
ATOM 2733 C C . THR A 1 362 ? -21.269 40.360 -36.657 1.00 47.28 362 THR A C 1
ATOM 2735 O O . THR A 1 362 ? -20.297 41.150 -36.699 1.00 47.28 362 THR A O 1
#

Foldseek 3Di:
DDDDDDDPPDDDPPDDFAQQLFEEEEEAEVQRLVLLLLLQLLAAPPLSYEYEYEYQDDLVPPPCSQVVSQVRGNAREDEADAFAARGGRYYYYDHAQWAWADDPRGIHTDNADDELNDVNFSLLHLLRNCQRNQQRYEYEYAAYPDAGCLNSQLNNVQQNHAYEYEALVPRPHNHHSVNNVQQDVHPYYYHSNCNNVVVSVSSVPGDPDDDDGPHDPLSVLLNVLSVDLVCLVVSLVVQFAWDPDADLVPRATWGFGDGPGFTKIAGSRGYIDTPVSRVVSVLVSVLVVLVVVLVVLVVLLVVLVVVQVVVCVVPVPDPRDPSNVSSVVSVVVSVVSVVVSVVSPDDPDDDDDDDDDDDDDD